Protein AF-A0A7K2M0M6-F1 (afdb_monomer_lite)

Sequence (198 aa):
MASHRRPRQPSRARVTVLTTAAAAAVAISAQAANAAPGAKPSKDEVKSKVDKLYEQAEQATEKYNGAKEKQEKLQKEISTIQDNVARGQQDLNELRDGLGSMAAGQYRTGGIDPSLQLFLSADPDDYLDKATTLDRVSGQQADALRRIQDKQRELAQQRAEATAKLKDLSATRTELGSQKQAVQGKLAEAQKLLNSLT

Foldseek 3Di:
DDDDDDDDDDDDDDDDDDDDDDDPDDPPPPPPDDPDPPPQDDPVRLVVLLVVLVVQLVVLVVQLVVLVVLLVVLVVLLVVLVVVLVVLVVVLVVLVVVLVVVVVVCVVVPVCPLVNVLVPDPDPVVNVVSVVVVVVVVVVNVVSVVVNVVSVVVSVVSVVVSVVSVVVSVVSVVSSVVSVVSSVVSNVVSVVSVVSVD

Structure (mmCIF, N/CA/C/O backbone):
data_AF-A0A7K2M0M6-F1
#
_entry.id   AF-A0A7K2M0M6-F1
#
loop_
_atom_site.group_PDB
_atom_site.id
_atom_site.type_symbol
_atom_site.label_atom_id
_atom_site.label_alt_id
_atom_site.label_comp_id
_atom_site.label_asym_id
_atom_site.label_entity_id
_atom_site.label_seq_id
_atom_site.pdbx_PDB_ins_code
_atom_site.Cartn_x
_atom_site.Cartn_y
_atom_site.Cartn_z
_atom_site.occupancy
_atom_site.B_iso_or_equiv
_atom_site.auth_seq_id
_atom_site.auth_comp_id
_atom_site.auth_asym_id
_atom_site.auth_atom_id
_atom_site.pdbx_PDB_model_num
ATOM 1 N N . MET A 1 1 ? -38.148 31.495 -25.984 1.00 50.41 1 MET A N 1
ATOM 2 C CA . MET A 1 1 ? -39.204 30.490 -25.738 1.00 50.41 1 MET A CA 1
ATOM 3 C C . MET A 1 1 ? -38.594 29.341 -24.954 1.00 50.41 1 MET A C 1
ATOM 5 O O . MET A 1 1 ? -37.725 28.653 -25.469 1.00 50.41 1 MET A O 1
ATOM 9 N N . ALA A 1 2 ? -38.956 29.224 -23.678 1.00 45.34 2 ALA A N 1
ATOM 10 C CA . ALA A 1 2 ? -38.428 28.224 -22.758 1.00 45.34 2 ALA A CA 1
ATOM 11 C C . ALA A 1 2 ? -39.203 26.905 -22.885 1.00 45.34 2 ALA A C 1
ATOM 13 O O . ALA A 1 2 ? -40.428 26.920 -22.971 1.00 45.34 2 ALA A O 1
ATOM 14 N N . SER A 1 3 ? -38.512 25.765 -22.829 1.00 56.53 3 SER A N 1
ATOM 15 C CA . SER A 1 3 ? -39.146 24.490 -22.475 1.00 56.53 3 SER A CA 1
ATOM 16 C C . SER A 1 3 ? -38.210 23.663 -21.589 1.00 56.53 3 SER A C 1
ATOM 18 O O . SER A 1 3 ? -37.431 22.825 -22.030 1.00 56.53 3 SER A O 1
ATOM 20 N N . HIS A 1 4 ? -38.279 23.938 -20.287 1.00 56.44 4 HIS A N 1
ATOM 21 C CA . HIS A 1 4 ? -37.689 23.093 -19.255 1.00 56.44 4 HIS A CA 1
ATOM 22 C C . HIS A 1 4 ? -38.508 21.800 -19.137 1.00 56.44 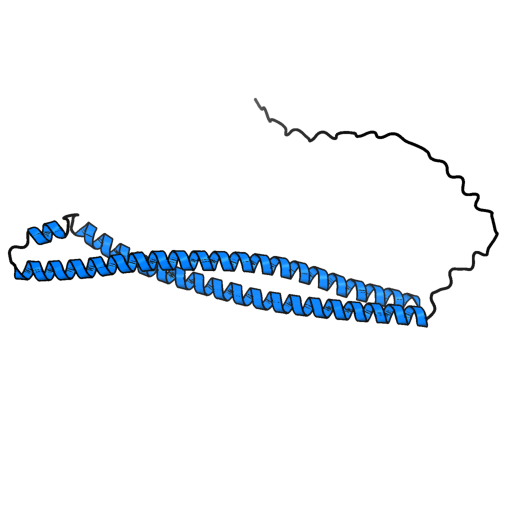4 HIS A C 1
ATOM 24 O O . HIS A 1 4 ? -39.691 21.839 -18.793 1.00 56.44 4 HIS A O 1
ATOM 30 N N . ARG A 1 5 ? -37.894 20.639 -19.396 1.00 64.56 5 ARG A N 1
ATOM 31 C CA . ARG A 1 5 ? -38.500 19.336 -19.082 1.00 64.56 5 ARG A CA 1
ATOM 32 C C . ARG A 1 5 ? -38.227 18.992 -17.614 1.00 64.56 5 ARG A C 1
ATOM 34 O O . ARG A 1 5 ? -37.085 18.786 -17.219 1.00 64.56 5 ARG A O 1
ATOM 41 N N . ARG A 1 6 ? -39.295 18.959 -16.810 1.00 61.50 6 ARG A N 1
ATOM 42 C CA . ARG A 1 6 ? -39.307 18.519 -15.403 1.00 61.50 6 ARG A CA 1
ATOM 43 C C . ARG A 1 6 ? -38.970 17.021 -15.268 1.00 61.50 6 ARG A C 1
ATOM 45 O O . ARG A 1 6 ? -39.431 16.235 -16.098 1.00 61.50 6 ARG A O 1
ATOM 52 N N . PRO A 1 7 ? -38.284 16.603 -14.188 1.00 60.25 7 PRO A N 1
ATOM 53 C CA . PRO A 1 7 ? -38.130 15.194 -13.834 1.00 60.25 7 PRO A CA 1
ATOM 54 C C . PRO A 1 7 ? -39.445 14.610 -13.284 1.00 60.25 7 PRO A C 1
ATOM 56 O O . PRO A 1 7 ? -40.148 15.249 -12.498 1.00 60.25 7 PRO A O 1
ATOM 59 N N . ARG A 1 8 ? -39.789 13.388 -13.713 1.00 54.19 8 ARG A N 1
ATOM 60 C CA . ARG A 1 8 ? -40.957 12.626 -13.237 1.00 54.19 8 ARG A CA 1
ATOM 61 C C . ARG A 1 8 ? -40.656 11.979 -11.878 1.00 54.19 8 ARG A C 1
ATOM 63 O O . ARG A 1 8 ? -39.608 11.370 -11.705 1.00 54.19 8 ARG A O 1
ATOM 70 N N . GLN A 1 9 ? -41.591 12.110 -10.937 1.00 61.66 9 GLN A N 1
ATOM 71 C CA . GLN A 1 9 ? -41.548 11.466 -9.620 1.00 61.66 9 GLN A CA 1
ATOM 72 C C . GLN A 1 9 ? -41.908 9.966 -9.690 1.00 61.66 9 GLN A C 1
ATOM 74 O O . GLN A 1 9 ? -42.684 9.577 -10.565 1.00 61.66 9 GLN A O 1
ATOM 79 N N . PRO A 1 10 ? -41.403 9.128 -8.764 1.00 57.66 10 PRO A N 1
ATOM 80 C CA . PRO A 1 10 ? -41.755 7.711 -8.684 1.00 57.66 10 PRO A CA 1
ATOM 81 C C . PRO A 1 10 ? -43.170 7.498 -8.116 1.00 57.66 10 PRO A C 1
ATOM 83 O O . PRO A 1 10 ? -43.555 8.092 -7.107 1.00 57.66 10 PRO A O 1
ATOM 86 N N . SER A 1 11 ? -43.950 6.623 -8.758 1.00 60.34 11 SER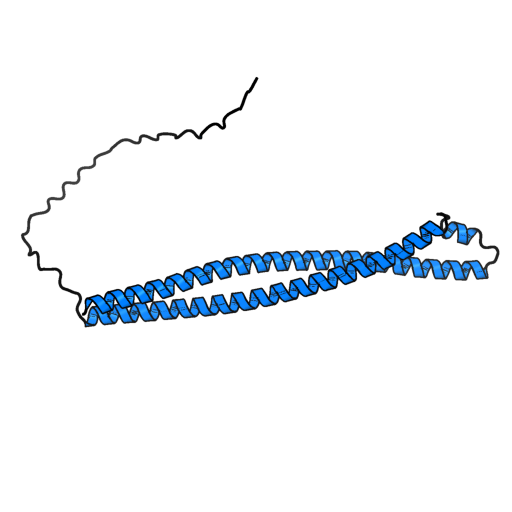 A N 1
ATOM 87 C CA . SER A 1 11 ? -45.309 6.262 -8.342 1.00 60.34 11 SER A CA 1
ATOM 88 C C . SER A 1 11 ? -45.300 5.352 -7.111 1.00 60.34 11 SER A C 1
ATOM 90 O O . SER A 1 11 ? -44.709 4.273 -7.131 1.00 60.34 11 SER A O 1
ATOM 92 N N . ARG A 1 12 ? -46.014 5.755 -6.057 1.00 54.34 12 ARG A N 1
ATOM 93 C CA . ARG A 1 12 ? -46.316 4.918 -4.888 1.00 54.34 12 ARG A CA 1
ATOM 94 C C . ARG A 1 12 ? -47.413 3.913 -5.247 1.00 54.34 12 ARG A C 1
ATOM 96 O O . ARG A 1 12 ? -48.569 4.303 -5.396 1.00 54.34 12 ARG A O 1
ATOM 103 N N . ALA A 1 13 ? -47.065 2.635 -5.356 1.00 52.47 13 ALA A N 1
ATOM 104 C CA . ALA A 1 13 ? -48.047 1.558 -5.390 1.00 52.47 13 ALA A CA 1
ATOM 105 C C . ALA A 1 13 ? -48.655 1.391 -3.987 1.00 52.47 13 ALA A C 1
ATOM 107 O O . ALA A 1 13 ? -47.947 1.136 -3.014 1.00 52.47 13 ALA A O 1
ATOM 108 N N . ARG A 1 14 ? -49.971 1.592 -3.885 1.00 50.12 14 ARG A N 1
ATOM 109 C CA . ARG A 1 14 ? -50.770 1.280 -2.698 1.00 50.12 14 ARG A CA 1
ATOM 110 C C . ARG A 1 14 ? -51.093 -0.210 -2.738 1.00 50.12 14 ARG A C 1
ATOM 112 O O . ARG A 1 14 ? -51.747 -0.653 -3.674 1.00 50.12 14 ARG A O 1
ATOM 119 N N . VAL A 1 15 ? -50.654 -0.959 -1.732 1.00 50.09 15 VAL A N 1
ATOM 120 C CA . VAL A 1 15 ? -51.111 -2.331 -1.496 1.00 50.09 15 VAL A CA 1
ATOM 121 C C . VAL A 1 15 ? -52.046 -2.297 -0.294 1.00 50.09 15 VAL A C 1
ATOM 123 O O . VAL A 1 15 ? -51.627 -2.116 0.845 1.00 50.09 15 VAL A O 1
ATOM 126 N N . THR A 1 16 ? -53.334 -2.401 -0.590 1.00 48.12 16 THR A N 1
ATOM 127 C CA . THR A 1 16 ? -54.420 -2.710 0.336 1.00 48.12 16 THR A CA 1
ATOM 128 C C . THR A 1 16 ? -54.403 -4.217 0.582 1.00 48.12 16 THR A C 1
ATOM 130 O O . THR A 1 16 ? -54.568 -4.980 -0.366 1.00 48.12 16 THR A O 1
ATOM 133 N N . VAL A 1 17 ? -54.235 -4.661 1.829 1.00 48.62 17 VAL A N 1
ATOM 134 C CA . VAL A 1 17 ? -54.553 -6.043 2.220 1.00 48.62 17 VAL A CA 1
ATOM 135 C C . VAL A 1 17 ? -55.509 -6.005 3.400 1.00 48.62 17 VAL A C 1
ATOM 137 O O . VAL A 1 17 ? -55.307 -5.279 4.372 1.00 48.62 17 VAL A O 1
ATOM 140 N N . LEU A 1 18 ? -56.591 -6.754 3.207 1.00 49.78 18 LEU A N 1
ATOM 141 C CA . LEU A 1 18 ? -57.760 -6.881 4.052 1.00 49.78 18 LEU A CA 1
ATOM 142 C C . LEU A 1 18 ? -57.445 -7.446 5.440 1.00 49.78 18 LEU A C 1
ATOM 144 O O . LEU A 1 18 ? -56.653 -8.365 5.623 1.00 49.78 18 LEU A O 1
ATOM 148 N N . THR A 1 19 ? -58.212 -6.919 6.381 1.00 46.41 19 THR A N 1
ATOM 149 C CA . THR A 1 19 ? -58.536 -7.411 7.714 1.00 46.41 19 THR A CA 1
ATOM 150 C C . THR A 1 19 ? -59.093 -8.841 7.721 1.00 46.41 19 THR A C 1
ATOM 152 O O . THR A 1 19 ? -60.134 -9.096 7.118 1.00 46.41 19 THR A O 1
ATOM 155 N N . THR A 1 20 ? -58.500 -9.724 8.525 1.00 48.34 20 THR A N 1
ATOM 156 C CA . THR A 1 20 ? -59.180 -10.889 9.118 1.00 48.34 20 THR A CA 1
ATOM 157 C C . THR A 1 20 ? -59.022 -10.818 10.633 1.00 48.34 20 THR A C 1
ATOM 159 O O . THR A 1 20 ? -57.956 -11.104 11.175 1.00 48.34 20 THR A O 1
ATOM 162 N N . ALA A 1 21 ? -60.081 -10.376 11.310 1.00 50.09 21 ALA A N 1
ATOM 163 C CA . ALA A 1 21 ? -60.192 -10.389 12.760 1.00 50.09 21 ALA A CA 1
ATOM 164 C C . ALA A 1 21 ? -60.421 -11.829 13.245 1.00 50.09 21 ALA A C 1
ATOM 166 O O . ALA A 1 21 ? -61.471 -12.410 12.980 1.00 50.09 21 ALA A O 1
ATOM 167 N N . ALA A 1 22 ? -59.454 -12.392 13.967 1.00 45.00 22 ALA A N 1
ATOM 168 C CA . ALA A 1 22 ? -59.654 -13.576 14.795 1.00 45.00 22 ALA A CA 1
ATOM 169 C C . ALA A 1 22 ? -59.710 -13.116 16.258 1.00 45.00 22 ALA A C 1
ATOM 171 O O . ALA A 1 22 ? -58.688 -12.817 16.873 1.00 45.00 22 ALA A O 1
ATOM 172 N N . ALA A 1 23 ? -60.925 -12.994 16.794 1.00 46.41 23 ALA A N 1
ATOM 173 C CA . ALA A 1 23 ? -61.161 -12.692 18.198 1.00 46.41 23 ALA A CA 1
ATOM 174 C C . ALA A 1 23 ? -60.927 -13.958 19.038 1.00 46.41 23 ALA A C 1
ATOM 176 O O . ALA A 1 23 ? -61.810 -14.802 19.161 1.00 46.41 23 ALA A O 1
ATOM 177 N N . ALA A 1 24 ? -59.736 -14.091 19.620 1.00 45.03 24 ALA A N 1
ATOM 178 C CA . ALA A 1 24 ? -59.502 -15.009 20.728 1.00 45.03 24 ALA A CA 1
ATOM 179 C C . ALA A 1 24 ? -59.795 -14.260 22.035 1.00 45.03 24 ALA A C 1
ATOM 181 O O . ALA A 1 24 ? -58.968 -13.497 22.533 1.00 45.03 24 ALA A O 1
ATOM 182 N N . ALA A 1 25 ? -61.006 -14.434 22.565 1.00 47.84 25 ALA A N 1
ATOM 183 C CA . ALA A 1 25 ? -61.373 -13.946 23.886 1.00 47.84 25 ALA A CA 1
ATOM 184 C C . ALA A 1 25 ? -60.647 -14.783 24.951 1.00 47.84 25 ALA A C 1
ATOM 186 O O . ALA A 1 25 ? -61.105 -15.860 25.328 1.00 47.84 25 ALA A O 1
ATOM 187 N N . VAL A 1 26 ? -59.503 -14.296 25.434 1.00 48.75 26 VAL A N 1
ATOM 188 C CA . VAL A 1 26 ? -58.909 -14.789 26.680 1.00 48.75 26 VAL A CA 1
ATOM 189 C C . VAL A 1 26 ? -59.574 -14.020 27.814 1.00 48.75 26 VAL A C 1
ATOM 191 O O . VAL A 1 26 ? -59.329 -12.829 28.003 1.00 48.75 26 VAL A O 1
ATOM 194 N N . ALA A 1 27 ? -60.463 -14.697 28.536 1.00 49.06 27 ALA A N 1
ATOM 195 C CA . ALA A 1 27 ? -61.025 -14.201 29.781 1.00 49.06 27 ALA A CA 1
ATOM 196 C C . ALA A 1 27 ? -59.887 -14.020 30.799 1.00 49.06 27 ALA A C 1
ATOM 198 O O . ALA A 1 27 ? -59.412 -14.988 31.388 1.00 49.06 27 ALA A O 1
ATOM 199 N N . ILE A 1 28 ? -59.430 -12.781 30.991 1.00 47.56 28 ILE A N 1
ATOM 200 C CA . ILE A 1 28 ? -58.577 -12.428 32.124 1.00 47.56 28 ILE A CA 1
ATOM 201 C C . ILE A 1 28 ? -59.524 -12.199 33.295 1.00 47.56 28 ILE A C 1
ATOM 203 O O . ILE A 1 28 ? -60.165 -11.154 33.411 1.00 47.56 28 ILE A O 1
ATOM 207 N N . SER A 1 29 ? -59.654 -13.221 34.137 1.00 46.50 29 SER A N 1
ATOM 208 C CA . SER A 1 29 ? -60.231 -13.077 35.463 1.00 46.50 29 SER A CA 1
ATOM 209 C C . SER A 1 29 ? -59.482 -11.961 36.190 1.00 46.50 29 SER A C 1
ATOM 211 O O . SER A 1 29 ? -58.259 -11.991 36.334 1.00 46.50 29 SER A O 1
ATOM 213 N N . ALA A 1 30 ? -60.225 -10.948 36.629 1.00 49.66 30 ALA A N 1
ATOM 214 C CA . ALA A 1 30 ? -59.740 -9.916 37.527 1.00 49.66 30 ALA A CA 1
ATOM 215 C C . ALA A 1 30 ? -59.456 -10.545 38.900 1.00 49.66 30 ALA A C 1
ATOM 217 O O . ALA A 1 30 ? -60.228 -10.403 39.845 1.00 49.66 30 ALA A O 1
ATOM 218 N N . GLN A 1 31 ? -58.344 -11.269 39.017 1.00 41.53 31 GLN A N 1
ATOM 219 C CA . GLN A 1 31 ? -57.711 -11.473 40.307 1.00 41.53 31 GLN A CA 1
ATOM 220 C C . GLN A 1 31 ? -57.017 -10.161 40.656 1.00 41.53 31 GLN A C 1
ATOM 222 O O . GLN A 1 31 ? -55.964 -9.822 40.121 1.00 41.53 31 GLN A O 1
ATOM 227 N N . ALA A 1 32 ? -57.658 -9.410 41.547 1.00 49.56 32 ALA A N 1
ATOM 228 C CA . ALA A 1 32 ? -57.011 -8.382 42.333 1.00 49.56 32 ALA A CA 1
ATOM 229 C C . ALA A 1 32 ? -55.736 -8.973 42.957 1.00 49.56 32 ALA A C 1
ATOM 231 O O . ALA A 1 32 ? -55.796 -9.752 43.904 1.00 49.56 32 ALA A O 1
ATOM 232 N N . ALA A 1 33 ? -54.584 -8.630 42.393 1.00 42.12 33 ALA A N 1
ATOM 233 C CA . ALA A 1 33 ? -53.283 -8.929 42.958 1.00 42.12 33 ALA A CA 1
ATOM 234 C C . ALA A 1 33 ? -52.477 -7.633 42.923 1.00 42.12 33 ALA A C 1
ATOM 236 O O . ALA A 1 33 ? -51.984 -7.218 41.879 1.00 42.12 33 ALA A O 1
ATOM 237 N N . ASN A 1 34 ? -52.464 -6.968 44.079 1.00 40.03 34 ASN A N 1
ATOM 238 C CA . ASN A 1 34 ? -51.531 -5.941 44.525 1.00 40.03 34 ASN A CA 1
ATOM 239 C C . ASN A 1 34 ? -50.630 -5.315 43.450 1.00 40.03 34 ASN A C 1
ATOM 241 O O . ASN A 1 34 ? -49.596 -5.868 43.075 1.00 40.03 34 ASN A O 1
ATOM 245 N N . ALA A 1 35 ? -50.933 -4.061 43.119 1.00 41.78 35 ALA A N 1
ATOM 246 C CA . ALA A 1 35 ? -49.914 -3.086 42.766 1.00 41.78 35 ALA A CA 1
ATOM 247 C C . ALA A 1 35 ? -48.972 -2.892 43.972 1.00 41.78 35 ALA A C 1
ATOM 249 O O . ALA A 1 35 ? -49.141 -1.978 44.777 1.00 41.78 35 ALA A O 1
ATOM 250 N N . ALA A 1 36 ? -48.000 -3.791 44.132 1.00 40.69 36 ALA A N 1
ATOM 251 C CA . ALA A 1 36 ? -46.817 -3.503 44.925 1.00 40.69 36 ALA A CA 1
ATOM 252 C C . ALA A 1 36 ? -46.014 -2.435 44.160 1.00 40.69 36 ALA A C 1
ATOM 254 O O . ALA A 1 36 ? -45.814 -2.592 42.950 1.00 40.69 36 ALA A O 1
ATOM 255 N N . PRO A 1 37 ? -45.572 -1.342 44.805 1.00 44.53 37 PRO A N 1
ATOM 256 C CA . PRO A 1 37 ? -44.695 -0.383 44.150 1.00 44.53 37 PRO A CA 1
ATOM 257 C C . PRO A 1 37 ? -43.468 -1.151 43.660 1.00 44.53 37 PRO A C 1
ATOM 259 O O . PRO A 1 37 ? -42.883 -1.905 44.437 1.00 44.53 37 PRO A O 1
ATOM 262 N N . GLY A 1 38 ? -43.143 -1.018 42.368 1.00 50.25 38 GLY A N 1
ATOM 263 C CA . GLY A 1 38 ? -42.077 -1.774 41.711 1.00 50.25 38 GLY A CA 1
ATOM 264 C C . GLY A 1 38 ? -40.845 -1.846 42.604 1.00 50.25 38 GLY A C 1
ATOM 265 O O . GLY A 1 38 ? -40.237 -0.816 42.904 1.00 50.25 38 GLY A O 1
ATOM 266 N N . ALA A 1 39 ? -40.539 -3.050 43.091 1.00 59.53 39 ALA A N 1
ATOM 267 C CA . ALA A 1 39 ? -39.407 -3.268 43.971 1.00 59.53 39 ALA A CA 1
ATOM 268 C C . ALA A 1 39 ? -38.157 -2.788 43.230 1.00 59.53 39 ALA A C 1
ATOM 270 O O . ALA A 1 39 ? -37.818 -3.305 42.164 1.00 59.53 39 ALA A O 1
ATOM 271 N N . LYS A 1 40 ? -37.513 -1.744 43.763 1.00 63.81 40 LYS A N 1
ATOM 272 C CA . LYS A 1 40 ? -36.206 -1.309 43.274 1.00 63.81 40 LYS A CA 1
ATOM 273 C C . LYS A 1 40 ? -35.285 -2.536 43.309 1.00 63.81 40 LYS A C 1
ATOM 275 O O . LYS A 1 40 ? -35.316 -3.245 44.319 1.00 63.81 40 LYS A O 1
ATOM 280 N N . PRO A 1 41 ? -34.519 -2.809 42.236 1.00 68.56 41 PRO A N 1
ATOM 281 C CA . PRO A 1 41 ? -33.607 -3.946 42.214 1.00 68.56 41 PRO A CA 1
ATOM 282 C C . PRO A 1 41 ? -32.708 -3.905 43.449 1.00 68.56 41 PRO A C 1
ATOM 284 O O . PRO A 1 41 ? -32.321 -2.824 43.908 1.00 68.56 41 PRO A O 1
ATOM 287 N N . SER A 1 42 ? -32.414 -5.074 44.016 1.00 82.12 42 SER A N 1
ATOM 288 C CA . SER A 1 42 ? -31.589 -5.132 45.222 1.00 82.12 42 SER A CA 1
ATOM 289 C C . SER A 1 42 ? -30.177 -4.610 44.917 1.00 82.12 42 SER A C 1
ATOM 291 O O . SER A 1 42 ? -29.714 -4.639 43.772 1.00 82.12 42 SER A O 1
ATOM 293 N N . LYS A 1 43 ? -29.462 -4.119 45.939 1.00 84.88 43 LYS A N 1
ATOM 294 C CA . LYS A 1 43 ? -28.077 -3.640 45.765 1.00 84.88 43 LYS A CA 1
ATOM 295 C C . LYS A 1 43 ? -27.176 -4.717 45.149 1.00 84.88 43 LYS A C 1
ATOM 297 O O . LYS A 1 43 ? -26.352 -4.399 44.294 1.00 84.88 43 LYS A O 1
ATOM 302 N N . ASP A 1 44 ? -27.380 -5.975 45.533 1.00 86.19 44 ASP A N 1
ATOM 303 C CA . ASP A 1 44 ? -26.612 -7.116 45.029 1.00 86.19 44 ASP A CA 1
ATOM 304 C C . ASP A 1 44 ? -26.943 -7.434 43.561 1.00 86.19 44 ASP A C 1
ATOM 306 O O . ASP A 1 44 ? -26.041 -7.702 42.766 1.00 86.19 44 ASP A O 1
ATOM 310 N N . GLU A 1 45 ? -28.215 -7.323 43.160 1.00 87.44 45 GLU A N 1
ATOM 311 C CA . GLU A 1 45 ? -28.630 -7.482 41.759 1.00 87.44 45 GLU A CA 1
ATOM 312 C C . GLU A 1 45 ? -28.047 -6.392 40.856 1.00 87.44 45 GLU A C 1
ATOM 314 O O . GLU A 1 45 ? -27.617 -6.675 39.734 1.00 87.44 45 GLU A O 1
ATOM 319 N N . VAL A 1 46 ? -28.028 -5.140 41.326 1.00 89.81 46 VAL A N 1
ATOM 320 C CA . VAL A 1 46 ? -27.398 -4.042 40.586 1.00 89.81 46 VAL A CA 1
ATOM 321 C C . VAL A 1 46 ? -25.899 -4.275 40.461 1.00 89.81 46 VAL A C 1
ATOM 323 O O . VAL A 1 46 ? -25.373 -4.170 39.355 1.00 89.81 46 VAL A O 1
ATOM 326 N N . LYS A 1 47 ? -25.220 -4.644 41.552 1.00 89.81 47 LYS A N 1
ATOM 327 C CA . LYS A 1 47 ? -23.781 -4.922 41.534 1.00 89.81 47 LYS A CA 1
ATOM 328 C C . LYS A 1 47 ? -23.431 -6.013 40.517 1.00 89.81 47 LYS A C 1
ATOM 330 O O . LYS A 1 47 ? -22.600 -5.779 39.650 1.00 89.81 47 LYS A O 1
ATOM 335 N N . SER A 1 48 ? -24.151 -7.137 40.527 1.00 93.19 48 SER A N 1
ATOM 336 C CA . SER A 1 48 ? -23.937 -8.227 39.563 1.00 93.19 48 SER A CA 1
ATOM 337 C C . SER A 1 48 ? -24.126 -7.787 38.102 1.00 93.19 48 SER A C 1
ATOM 339 O O . SER A 1 48 ? -23.353 -8.173 37.222 1.00 93.19 48 SER A O 1
ATOM 341 N N . LYS A 1 49 ? -25.130 -6.947 37.820 1.00 91.81 49 LYS A N 1
ATOM 342 C CA . LYS A 1 49 ? -25.352 -6.397 36.472 1.00 91.81 49 LYS A CA 1
ATOM 343 C C . LYS A 1 49 ? -24.243 -5.432 36.045 1.00 91.81 49 LYS A C 1
ATOM 345 O O . LYS A 1 49 ? -23.843 -5.469 34.885 1.00 91.81 49 LYS A O 1
ATOM 350 N N . VAL A 1 50 ? -23.756 -4.590 36.958 1.00 94.19 50 VAL A N 1
ATOM 351 C CA . VAL A 1 50 ? -22.622 -3.685 36.711 1.00 94.19 50 VAL A CA 1
ATOM 352 C C . VAL A 1 50 ? -21.357 -4.482 36.407 1.00 94.19 50 VAL A C 1
ATOM 354 O O . VAL A 1 50 ? -20.707 -4.206 35.402 1.00 94.19 50 VAL A O 1
ATOM 357 N N . ASP A 1 51 ? -21.053 -5.504 37.207 1.00 94.75 51 ASP A N 1
ATOM 358 C CA . ASP A 1 51 ? -19.878 -6.359 37.009 1.00 94.75 51 ASP A CA 1
ATOM 359 C C . ASP A 1 51 ? -19.913 -7.022 35.621 1.00 94.75 51 ASP A C 1
ATOM 361 O O . ASP A 1 51 ? -18.936 -6.974 34.873 1.00 94.75 51 ASP A O 1
ATOM 365 N N . LYS A 1 52 ? -21.082 -7.531 35.208 1.00 95.94 52 LYS A N 1
ATOM 366 C CA . LYS A 1 52 ? -21.280 -8.093 33.864 1.00 95.94 52 LYS A CA 1
ATOM 367 C C . LYS A 1 52 ? -21.093 -7.057 32.749 1.00 95.94 52 LYS A C 1
ATOM 369 O O . LYS A 1 52 ? -20.551 -7.382 31.694 1.00 95.94 52 LYS A O 1
ATOM 374 N N . LEU A 1 53 ? -21.554 -5.821 32.943 1.00 96.25 53 LEU A N 1
ATOM 375 C CA . LEU A 1 53 ? -21.355 -4.742 31.969 1.00 96.25 53 LEU A CA 1
ATOM 376 C C . LEU A 1 53 ? -19.876 -4.364 31.841 1.00 96.25 53 LEU A C 1
ATOM 378 O O . LEU A 1 53 ? -19.418 -4.125 30.723 1.00 96.25 53 LEU A O 1
ATOM 382 N N . TYR A 1 54 ? -19.126 -4.360 32.947 1.00 96.06 54 TYR A N 1
ATOM 383 C CA . TYR A 1 54 ? -17.682 -4.136 32.919 1.00 96.06 54 TYR A CA 1
ATOM 384 C C . TYR A 1 54 ? -16.939 -5.257 32.200 1.00 96.06 54 TYR A C 1
ATOM 386 O O . TYR A 1 54 ? -16.152 -4.957 31.306 1.00 96.06 54 TYR A O 1
ATOM 394 N N . GLU A 1 55 ? -17.254 -6.522 32.480 1.00 97.19 55 GLU A N 1
ATOM 395 C CA . GLU A 1 55 ? -16.663 -7.660 31.763 1.00 97.19 55 GLU A CA 1
ATOM 396 C C . GLU A 1 55 ? -16.922 -7.557 30.249 1.00 97.19 55 GLU A C 1
ATOM 398 O O . GLU A 1 55 ? -16.032 -7.708 29.412 1.00 97.19 55 GLU A O 1
ATOM 403 N N . GLN A 1 56 ? -18.150 -7.213 29.861 1.00 95.56 56 GLN A N 1
ATOM 404 C CA . GLN A 1 56 ? -18.481 -7.006 28.456 1.00 95.56 56 GLN A CA 1
ATOM 405 C C . GLN A 1 56 ? -17.778 -5.784 27.841 1.00 95.56 56 GLN A C 1
ATOM 407 O O . GLN A 1 56 ? -17.557 -5.768 26.622 1.00 95.56 56 GLN A O 1
ATOM 412 N N . ALA A 1 57 ? -17.506 -4.734 28.621 1.00 96.00 57 ALA A N 1
ATOM 413 C CA . ALA A 1 57 ? -16.771 -3.552 28.174 1.00 96.00 57 ALA A CA 1
ATOM 414 C C . ALA A 1 57 ? -15.283 -3.872 27.993 1.00 96.00 57 ALA A C 1
ATOM 416 O O . ALA A 1 57 ? -14.688 -3.433 27.011 1.00 96.00 57 ALA A O 1
ATOM 417 N N . GLU A 1 58 ? -14.712 -4.695 28.868 1.00 96.00 58 GLU A N 1
ATOM 418 C CA . GLU A 1 58 ? -13.351 -5.218 28.755 1.00 96.00 58 GLU A CA 1
ATOM 419 C C . GLU A 1 58 ? -13.199 -6.056 27.481 1.00 96.00 58 GLU A C 1
ATOM 421 O O . GLU A 1 58 ? -12.363 -5.747 26.637 1.00 96.00 58 GLU A O 1
ATOM 426 N N . GLN A 1 59 ? -14.111 -7.001 27.228 1.00 96.56 59 GLN A N 1
ATOM 427 C CA . GLN A 1 59 ? -14.112 -7.783 25.983 1.00 96.56 59 GLN A CA 1
ATOM 428 C C . GLN A 1 59 ? -14.212 -6.909 24.718 1.00 96.56 59 GLN A C 1
ATOM 430 O O . GLN A 1 59 ? -13.608 -7.216 23.689 1.00 96.56 59 GLN A O 1
ATOM 435 N N . ALA A 1 60 ? -14.997 -5.828 24.758 1.00 95.00 60 ALA A N 1
ATOM 436 C CA . ALA A 1 60 ? -15.088 -4.884 23.642 1.00 95.00 60 ALA A CA 1
ATOM 437 C C . ALA A 1 60 ? -13.819 -4.022 23.507 1.00 95.00 60 ALA A C 1
ATOM 439 O O . ALA A 1 60 ? -13.425 -3.684 22.392 1.00 95.00 60 ALA A O 1
ATOM 440 N N . THR A 1 61 ? -13.155 -3.714 24.622 1.00 96.88 61 THR A N 1
ATOM 441 C CA . THR A 1 61 ? -11.875 -2.996 24.651 1.00 96.88 61 THR A CA 1
ATOM 442 C C . THR A 1 61 ? -10.758 -3.840 24.046 1.00 96.88 61 THR A C 1
ATOM 444 O O . THR A 1 61 ? -10.015 -3.339 23.208 1.00 96.88 61 THR A O 1
ATOM 447 N N . GLU A 1 62 ? -10.698 -5.135 24.356 1.00 97.06 62 GLU A N 1
ATOM 448 C CA . GLU A 1 62 ? -9.742 -6.059 23.732 1.00 97.06 62 GLU A CA 1
ATOM 449 C C . GLU A 1 62 ? -9.934 -6.140 22.212 1.00 97.06 62 GLU A C 1
ATOM 451 O O . GLU A 1 62 ? -8.984 -6.011 21.437 1.00 97.06 62 GLU A O 1
ATOM 456 N N . LYS A 1 63 ? -11.187 -6.245 21.749 1.00 95.62 63 LYS A N 1
ATOM 457 C CA . LYS A 1 63 ? -11.499 -6.203 20.309 1.00 95.62 63 LYS A CA 1
ATOM 458 C C . LYS A 1 63 ? -11.111 -4.872 19.667 1.00 95.62 63 LYS A C 1
ATOM 460 O O . LYS A 1 63 ? -10.582 -4.865 18.556 1.00 95.62 63 LYS A O 1
ATOM 465 N N . TYR A 1 64 ? -11.358 -3.755 20.352 1.00 96.75 64 TYR A N 1
ATOM 466 C CA . TYR A 1 64 ? -10.940 -2.429 19.903 1.00 96.75 64 TYR A CA 1
ATOM 467 C C . TYR A 1 64 ? -9.416 -2.339 19.758 1.00 96.75 64 TYR A C 1
ATOM 469 O O . TYR A 1 64 ? -8.933 -1.864 18.730 1.00 96.75 64 TYR A O 1
ATOM 477 N N . ASN A 1 65 ? -8.663 -2.825 20.748 1.00 97.62 65 ASN A N 1
ATOM 478 C CA . ASN A 1 65 ? -7.202 -2.830 20.729 1.00 97.62 65 ASN A CA 1
ATOM 479 C C . ASN A 1 65 ? -6.672 -3.666 19.558 1.00 97.62 65 ASN A C 1
ATOM 481 O O . ASN A 1 65 ? -5.889 -3.157 18.757 1.00 97.62 65 ASN A O 1
ATOM 485 N N . GLY A 1 66 ? -7.192 -4.882 19.361 1.00 97.00 66 GLY A N 1
ATOM 486 C CA . GLY A 1 66 ? -6.816 -5.718 18.216 1.00 97.00 66 GLY A CA 1
ATOM 487 C C . GLY A 1 66 ? -7.147 -5.077 16.860 1.00 97.00 66 GLY A C 1
ATOM 488 O O . GLY A 1 66 ? -6.346 -5.125 15.923 1.00 97.00 66 GLY A O 1
ATOM 489 N N . ALA A 1 67 ? -8.302 -4.412 16.737 1.00 96.25 67 ALA A N 1
ATOM 490 C CA . ALA A 1 67 ? -8.649 -3.660 15.530 1.00 96.25 67 ALA A CA 1
ATOM 491 C C . ALA A 1 67 ? -7.707 -2.465 15.304 1.00 96.25 67 ALA A C 1
ATOM 493 O O . ALA A 1 67 ? -7.335 -2.176 14.164 1.00 96.25 67 ALA A O 1
ATOM 494 N N . LYS A 1 68 ? -7.289 -1.783 16.375 1.00 97.75 68 LYS A N 1
ATOM 495 C CA . LYS A 1 68 ? -6.349 -0.660 16.317 1.00 97.75 68 LYS A CA 1
ATOM 496 C C . LYS A 1 68 ? -4.965 -1.108 15.854 1.00 97.75 68 LYS A C 1
ATOM 498 O O . LYS A 1 68 ? -4.425 -0.512 14.926 1.00 97.75 68 LYS A O 1
ATOM 503 N N . GLU A 1 69 ? -4.436 -2.190 16.413 1.00 98.25 69 GLU A N 1
ATOM 504 C CA . GLU A 1 69 ? -3.166 -2.778 15.973 1.00 98.25 69 GLU A CA 1
ATOM 505 C C . GLU A 1 69 ? -3.215 -3.181 14.495 1.00 98.25 69 GLU A C 1
ATOM 507 O O . GLU A 1 69 ? -2.311 -2.869 13.714 1.00 98.25 69 GLU A O 1
ATOM 512 N N . LYS A 1 70 ? -4.317 -3.814 14.068 1.00 97.69 70 LYS A N 1
ATOM 513 C CA . LYS A 1 70 ? -4.536 -4.150 12.657 1.00 97.69 70 LYS A CA 1
ATOM 514 C C . LYS A 1 70 ? -4.552 -2.902 11.771 1.00 97.69 70 LYS A C 1
ATOM 516 O O . LYS A 1 70 ? -3.978 -2.928 10.682 1.00 97.69 70 LYS A O 1
ATOM 521 N N . GLN A 1 71 ? -5.187 -1.819 12.220 1.00 98.19 71 GLN A N 1
ATOM 522 C CA . GLN A 1 71 ? -5.211 -0.549 11.496 1.00 98.19 71 GLN A CA 1
ATOM 523 C C . GLN A 1 71 ? -3.792 -0.005 11.288 1.00 98.19 71 GLN A C 1
ATOM 525 O O . GLN A 1 71 ? -3.429 0.331 10.161 1.00 98.19 71 GLN A O 1
ATOM 530 N N . GLU A 1 72 ? -2.991 0.058 12.352 1.00 98.31 72 GLU A N 1
ATOM 531 C CA . GLU A 1 72 ? -1.616 0.571 12.311 1.00 98.31 72 GLU A CA 1
ATOM 532 C C . GLU A 1 72 ? -0.731 -0.273 11.384 1.00 98.31 72 GLU A C 1
ATOM 534 O O . GLU A 1 72 ? -0.005 0.268 10.543 1.00 98.31 72 GLU A O 1
ATOM 539 N N . LYS A 1 73 ? -0.860 -1.604 11.453 1.00 98.31 73 LYS A N 1
ATOM 540 C CA . LYS A 1 73 ? -0.168 -2.528 10.547 1.00 98.31 73 LYS A CA 1
ATOM 541 C C . LYS A 1 73 ? -0.537 -2.276 9.084 1.00 98.31 73 LYS A C 1
ATOM 543 O O . LYS A 1 73 ? 0.354 -2.119 8.252 1.00 98.31 73 LYS A O 1
ATOM 548 N N . LEU A 1 74 ? -1.832 -2.184 8.771 1.00 98.38 74 LEU A N 1
ATOM 549 C CA . LEU A 1 74 ? -2.304 -1.910 7.410 1.00 98.38 74 LEU A CA 1
ATOM 550 C C . LEU A 1 74 ? -1.792 -0.563 6.894 1.00 98.38 74 LEU A C 1
ATOM 552 O O . LEU A 1 74 ? -1.371 -0.472 5.744 1.00 98.38 74 LEU A O 1
ATOM 556 N N . GLN A 1 75 ? -1.782 0.477 7.732 1.00 98.06 75 GLN A N 1
ATOM 557 C CA . GLN A 1 75 ? -1.241 1.785 7.354 1.00 98.06 75 GLN A CA 1
ATOM 558 C C . GLN A 1 75 ? 0.245 1.698 6.988 1.00 98.06 75 GLN A C 1
ATOM 560 O O . GLN A 1 75 ? 0.653 2.249 5.965 1.00 98.06 75 GLN A O 1
ATOM 565 N N . LYS A 1 76 ? 1.041 0.961 7.773 1.00 98.44 76 LYS A N 1
ATOM 566 C CA . LYS A 1 76 ? 2.467 0.747 7.493 1.00 98.44 76 LYS A CA 1
ATOM 567 C C . LYS A 1 76 ? 2.694 -0.041 6.201 1.00 98.44 76 LYS A C 1
ATOM 569 O O . LYS A 1 76 ? 3.553 0.328 5.400 1.00 98.44 76 LYS A O 1
ATOM 574 N N . GLU A 1 77 ? 1.922 -1.101 5.977 1.00 98.06 77 GLU A N 1
ATOM 575 C CA . GLU A 1 77 ? 1.996 -1.901 4.749 1.00 98.06 77 GLU A CA 1
ATOM 576 C C . GLU A 1 77 ? 1.628 -1.070 3.513 1.00 98.06 77 GLU A C 1
ATOM 578 O O . GLU A 1 77 ? 2.351 -1.097 2.521 1.00 98.06 77 GLU A O 1
ATOM 583 N N . ILE A 1 78 ? 0.555 -0.274 3.583 1.00 97.88 78 ILE A N 1
ATOM 584 C CA . ILE A 1 78 ? 0.146 0.626 2.495 1.00 97.88 78 ILE A CA 1
ATOM 585 C C . ILE A 1 78 ? 1.242 1.652 2.196 1.00 97.88 78 ILE A C 1
ATOM 587 O O . ILE A 1 78 ? 1.583 1.828 1.030 1.00 97.88 78 ILE A O 1
ATOM 591 N N . SER A 1 79 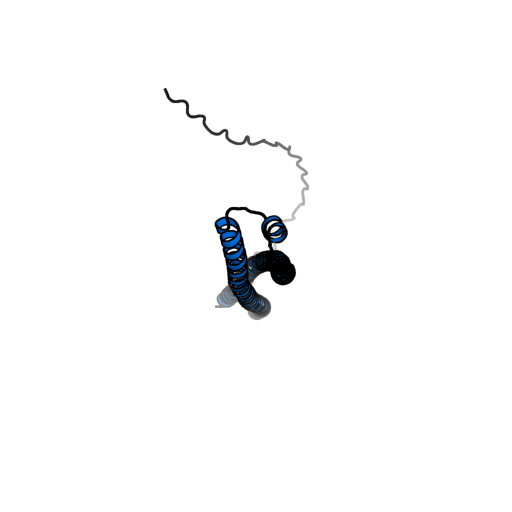? 1.822 2.288 3.221 1.00 97.62 79 SER A N 1
ATOM 592 C CA . SER A 1 79 ? 2.933 3.236 3.044 1.00 97.62 79 SER A CA 1
ATOM 593 C C . SER A 1 79 ? 4.126 2.575 2.354 1.00 97.62 79 SER A C 1
ATOM 595 O O . SER A 1 79 ? 4.675 3.117 1.402 1.00 97.62 79 SER A O 1
ATOM 597 N N . THR A 1 80 ? 4.481 1.360 2.778 1.00 98.12 80 THR A N 1
ATOM 598 C CA . THR A 1 80 ? 5.585 0.597 2.178 1.00 98.12 80 THR A CA 1
ATOM 599 C C . THR A 1 80 ? 5.326 0.310 0.698 1.00 98.12 80 THR A C 1
ATOM 601 O O . THR A 1 80 ? 6.219 0.464 -0.136 1.00 98.12 80 THR A O 1
ATOM 604 N N . ILE A 1 81 ? 4.097 -0.083 0.347 1.00 97.69 81 ILE A N 1
ATOM 605 C CA . ILE A 1 81 ? 3.723 -0.328 -1.049 1.00 97.69 81 ILE A CA 1
ATOM 606 C C . ILE A 1 81 ? 3.752 0.972 -1.855 1.00 97.69 81 ILE A C 1
ATOM 608 O O . ILE A 1 81 ? 4.239 0.965 -2.980 1.00 97.69 81 ILE A O 1
ATOM 612 N N . GLN A 1 82 ? 3.270 2.086 -1.302 1.00 96.62 82 GLN A N 1
ATOM 613 C CA . GLN A 1 82 ? 3.320 3.389 -1.971 1.00 96.62 82 GLN A CA 1
ATOM 614 C C . GLN A 1 82 ? 4.759 3.806 -2.289 1.00 96.62 82 GLN A C 1
ATOM 616 O O . GLN A 1 82 ? 5.034 4.203 -3.421 1.00 96.62 82 GLN A O 1
ATOM 621 N N . ASP A 1 83 ? 5.681 3.631 -1.341 1.00 97.69 83 ASP A N 1
ATOM 622 C CA . ASP A 1 83 ? 7.102 3.921 -1.543 1.00 97.69 83 ASP A CA 1
ATOM 623 C C . ASP A 1 83 ? 7.721 3.022 -2.623 1.00 97.69 83 ASP A C 1
ATOM 625 O O . ASP A 1 83 ? 8.486 3.487 -3.471 1.00 97.69 83 ASP A O 1
ATOM 629 N N . ASN A 1 84 ? 7.377 1.730 -2.623 1.00 97.19 84 ASN A N 1
ATOM 630 C CA . ASN A 1 84 ? 7.829 0.786 -3.647 1.00 97.19 84 ASN A CA 1
ATOM 631 C C . ASN A 1 84 ? 7.283 1.141 -5.034 1.00 97.19 84 ASN A C 1
ATOM 633 O O . ASN A 1 84 ? 8.036 1.115 -6.004 1.00 97.19 84 ASN A O 1
ATOM 637 N N . VAL A 1 85 ? 6.009 1.532 -5.127 1.00 97.00 85 VAL A N 1
ATOM 638 C CA . VAL A 1 85 ? 5.388 1.980 -6.379 1.00 97.00 85 VAL A CA 1
ATOM 639 C C . VAL A 1 85 ? 6.053 3.255 -6.888 1.00 97.00 85 VAL A C 1
ATOM 641 O O . VAL A 1 85 ? 6.284 3.373 -8.088 1.00 97.00 85 VAL A O 1
ATOM 644 N N . ALA A 1 86 ? 6.374 4.203 -6.004 1.00 97.00 86 ALA A N 1
ATOM 645 C CA . ALA A 1 86 ? 7.058 5.436 -6.380 1.00 97.00 86 ALA A CA 1
ATOM 646 C C . ALA A 1 86 ? 8.456 5.150 -6.949 1.00 97.00 86 ALA A C 1
ATOM 648 O O . ALA A 1 86 ? 8.763 5.598 -8.054 1.00 97.00 86 ALA A O 1
ATOM 649 N N . ARG A 1 87 ? 9.260 4.334 -6.249 1.00 97.38 87 ARG A N 1
ATOM 650 C CA . ARG A 1 87 ? 10.582 3.900 -6.731 1.00 97.38 87 ARG A CA 1
ATOM 651 C C . ARG A 1 87 ? 10.488 3.130 -8.045 1.00 97.38 87 ARG A C 1
ATOM 653 O O . ARG A 1 87 ? 11.134 3.497 -9.014 1.00 97.38 87 ARG A O 1
ATOM 660 N N . GLY A 1 88 ? 9.613 2.130 -8.127 1.00 96.81 88 GLY A N 1
ATOM 661 C CA . GLY A 1 88 ? 9.450 1.345 -9.350 1.00 96.81 88 GLY A CA 1
ATOM 662 C C . GLY A 1 88 ? 8.944 2.175 -10.536 1.00 96.81 88 GLY A C 1
ATOM 663 O O . GLY A 1 88 ? 9.287 1.888 -11.681 1.00 96.81 88 GLY A O 1
ATOM 664 N N . GLN A 1 89 ? 8.152 3.224 -10.291 1.00 97.44 89 GLN A N 1
ATOM 665 C CA . GLN A 1 89 ? 7.733 4.158 -11.336 1.00 97.44 89 GLN A CA 1
ATOM 666 C C . GLN A 1 89 ? 8.889 5.045 -11.810 1.00 97.44 89 GLN A C 1
ATOM 668 O O . GLN A 1 89 ? 8.944 5.347 -13.003 1.00 97.44 89 GLN A O 1
ATOM 673 N N . GLN A 1 90 ? 9.796 5.442 -10.914 1.00 97.62 90 GLN A N 1
ATOM 674 C CA . GLN A 1 90 ? 11.028 6.137 -11.283 1.00 97.62 90 GLN A CA 1
ATOM 675 C C . GLN A 1 90 ? 11.921 5.235 -12.145 1.00 97.62 90 GLN A C 1
ATOM 677 O O . GLN A 1 90 ? 12.258 5.634 -13.256 1.00 97.62 90 GLN A O 1
ATOM 682 N N . ASP A 1 91 ? 12.186 3.998 -11.714 1.00 95.75 91 ASP A N 1
ATOM 683 C CA . ASP A 1 91 ? 12.976 3.024 -12.485 1.00 95.75 91 ASP A CA 1
ATOM 684 C C . ASP A 1 91 ? 12.384 2.802 -13.889 1.00 95.75 91 ASP A C 1
ATOM 686 O O . ASP A 1 91 ? 13.091 2.736 -14.897 1.00 95.75 91 ASP A O 1
ATOM 690 N N . LEU A 1 92 ? 11.052 2.708 -13.979 1.00 96.56 92 LEU A N 1
ATOM 691 C CA . LEU A 1 92 ? 10.342 2.569 -15.248 1.00 96.56 92 LEU A CA 1
ATOM 692 C C . LEU A 1 92 ? 10.537 3.790 -16.160 1.00 96.56 92 LEU A C 1
ATOM 694 O O . LEU A 1 92 ? 10.611 3.631 -17.379 1.00 96.56 92 LEU A O 1
ATOM 698 N N . ASN A 1 93 ? 10.586 4.996 -15.596 1.00 96.06 93 ASN A N 1
ATOM 699 C CA . ASN A 1 93 ? 10.831 6.212 -16.365 1.00 96.06 93 ASN A CA 1
ATOM 700 C C . ASN A 1 93 ? 12.280 6.255 -16.865 1.00 96.06 93 ASN A C 1
ATOM 702 O O . ASN A 1 93 ? 12.484 6.483 -18.050 1.00 96.06 93 ASN A O 1
ATOM 706 N N . GLU A 1 94 ? 13.257 5.912 -16.025 1.00 94.88 94 GLU A N 1
ATOM 707 C CA . GLU A 1 94 ? 14.672 5.845 -16.420 1.00 94.88 94 GLU A CA 1
ATOM 708 C C . GLU A 1 94 ? 14.901 4.844 -17.569 1.00 94.88 94 GLU A C 1
ATOM 710 O O . GLU A 1 94 ? 15.576 5.153 -18.555 1.00 94.88 94 GLU A O 1
ATOM 715 N N . LEU A 1 95 ? 14.268 3.665 -17.510 1.00 93.06 95 LEU A N 1
ATOM 716 C CA . LEU A 1 95 ? 14.311 2.685 -18.604 1.00 93.06 95 LEU A CA 1
ATOM 717 C C . LEU A 1 95 ? 13.693 3.227 -19.903 1.00 93.06 95 LEU A C 1
ATOM 719 O O . LEU A 1 95 ? 14.208 2.975 -20.996 1.00 93.06 95 LEU A O 1
ATOM 723 N N . ARG A 1 96 ? 12.581 3.965 -19.798 1.00 93.06 96 ARG A N 1
ATOM 724 C CA . ARG A 1 96 ? 11.913 4.585 -20.952 1.00 93.06 96 ARG A CA 1
ATOM 725 C C . ARG A 1 96 ? 12.750 5.704 -21.559 1.00 93.06 96 ARG A C 1
ATOM 727 O O . ARG A 1 96 ? 12.821 5.776 -22.782 1.00 93.06 96 ARG A O 1
ATOM 734 N N . ASP A 1 97 ? 13.405 6.517 -20.741 1.00 93.50 97 ASP A N 1
AT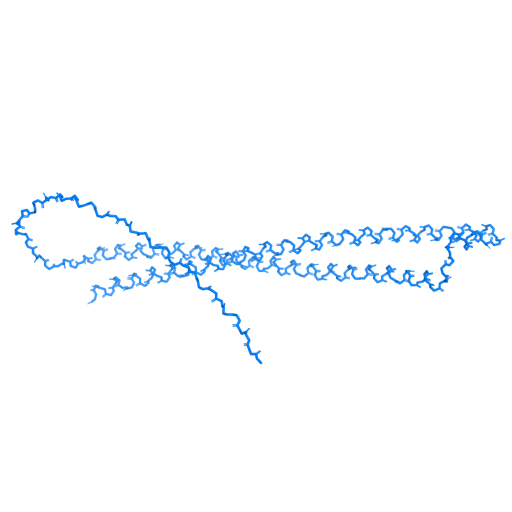OM 735 C CA . ASP A 1 97 ? 14.272 7.603 -21.197 1.00 93.50 97 ASP A CA 1
ATOM 736 C C . ASP A 1 97 ? 15.520 7.059 -21.906 1.00 93.50 97 ASP A C 1
ATOM 738 O O . ASP A 1 97 ? 15.924 7.580 -22.952 1.00 93.50 97 ASP A O 1
ATOM 742 N N . GLY A 1 98 ? 16.081 5.951 -21.408 1.00 89.75 98 GLY A N 1
ATOM 743 C CA . GLY A 1 98 ? 17.157 5.220 -22.081 1.00 89.75 98 GLY A CA 1
ATOM 744 C C . GLY A 1 98 ? 16.747 4.714 -23.470 1.00 89.75 98 GLY A C 1
ATOM 745 O O . GLY A 1 98 ? 17.445 4.963 -24.456 1.00 89.75 98 GLY A O 1
ATOM 746 N N . LEU A 1 99 ? 15.579 4.068 -23.578 1.00 87.94 99 LEU A N 1
ATOM 747 C CA . LEU A 1 99 ? 15.017 3.649 -24.872 1.00 87.94 99 LEU A CA 1
ATOM 748 C C . LEU A 1 99 ? 14.704 4.834 -25.792 1.00 87.94 99 LEU A C 1
ATOM 750 O O . LEU A 1 99 ? 15.015 4.783 -26.982 1.00 87.94 99 LEU A O 1
ATOM 754 N N . GLY A 1 100 ? 14.127 5.908 -25.256 1.00 88.75 100 GLY A N 1
ATOM 755 C CA . GLY A 1 100 ? 13.805 7.119 -26.006 1.00 88.75 100 GLY A CA 1
ATOM 756 C C . GLY A 1 100 ? 15.049 7.793 -26.581 1.00 88.75 100 GLY A C 1
ATOM 757 O O . GLY A 1 100 ? 15.045 8.213 -27.736 1.00 88.75 100 GLY A O 1
ATOM 758 N N . SER A 1 101 ? 16.143 7.824 -25.818 1.00 87.31 101 SER A N 1
ATOM 759 C CA . SER A 1 101 ? 17.429 8.369 -26.263 1.00 87.31 101 SER A CA 1
ATOM 760 C C . SER A 1 101 ? 18.031 7.552 -27.410 1.00 87.31 101 SER A C 1
ATOM 762 O O . SER A 1 101 ? 18.507 8.128 -28.391 1.00 87.31 101 SER A O 1
ATOM 764 N N . MET A 1 102 ? 17.947 6.218 -27.340 1.00 80.69 102 MET A N 1
ATOM 765 C CA . MET A 1 102 ? 18.362 5.334 -28.437 1.00 80.69 102 MET A CA 1
ATOM 766 C C . MET A 1 102 ? 17.499 5.532 -29.691 1.00 80.69 102 MET A C 1
ATOM 768 O O . MET A 1 102 ? 18.033 5.679 -30.791 1.00 80.69 102 MET A O 1
ATOM 772 N N . ALA A 1 103 ? 16.175 5.604 -29.532 1.00 82.69 103 ALA A N 1
ATOM 773 C CA . ALA A 1 103 ? 15.248 5.849 -30.636 1.00 82.69 103 ALA A CA 1
ATOM 774 C C . ALA A 1 103 ? 15.474 7.224 -31.292 1.00 82.69 103 ALA A C 1
ATOM 776 O O . ALA A 1 103 ? 15.465 7.344 -32.517 1.00 82.69 103 ALA A O 1
ATOM 777 N N . ALA A 1 104 ? 15.747 8.261 -30.496 1.00 85.31 104 ALA A N 1
ATOM 778 C CA . ALA A 1 104 ? 16.099 9.584 -31.004 1.00 85.31 104 ALA A CA 1
ATOM 779 C C . ALA A 1 104 ? 17.419 9.568 -31.796 1.00 85.31 104 ALA A C 1
ATOM 781 O O . ALA A 1 104 ? 17.535 10.272 -32.800 1.00 85.31 104 ALA A O 1
ATOM 782 N N . GLY A 1 105 ? 18.398 8.755 -31.379 1.00 80.81 105 GLY A N 1
ATOM 783 C CA . GLY A 1 105 ? 19.633 8.518 -32.131 1.00 80.81 105 GLY A CA 1
ATOM 784 C C . GLY A 1 105 ? 19.367 7.923 -33.517 1.00 80.81 105 GLY A C 1
ATOM 785 O O . GLY A 1 105 ? 19.817 8.485 -34.513 1.00 80.81 105 GLY A O 1
ATOM 786 N N . GLN A 1 106 ? 18.559 6.860 -33.578 1.00 76.12 106 GLN A N 1
ATOM 787 C CA . GLN A 1 106 ? 18.128 6.207 -34.826 1.00 76.12 106 GLN A CA 1
ATOM 788 C C . GLN A 1 106 ? 17.367 7.161 -35.767 1.00 76.12 106 GLN A C 1
ATOM 790 O O . GLN A 1 106 ? 17.574 7.157 -36.982 1.00 76.12 106 GLN A O 1
ATOM 795 N N . TYR A 1 107 ? 16.510 8.027 -35.217 1.00 78.62 107 TYR A N 1
ATOM 796 C CA . TYR A 1 107 ? 15.800 9.035 -36.007 1.00 78.62 107 TYR A CA 1
ATOM 797 C C . TYR A 1 107 ? 16.757 10.073 -36.618 1.00 78.62 107 TYR A C 1
ATOM 799 O O . TYR A 1 107 ? 16.639 10.412 -37.795 1.00 78.62 107 TYR A O 1
ATOM 807 N N . ARG A 1 108 ? 17.746 10.558 -35.849 1.00 80.44 108 ARG A N 1
ATOM 808 C CA . ARG A 1 108 ? 18.729 11.551 -36.329 1.00 80.44 108 ARG A CA 1
ATOM 809 C C . ARG A 1 108 ? 19.649 11.019 -37.422 1.00 80.44 108 ARG A C 1
ATOM 811 O O . ARG A 1 108 ? 20.072 11.804 -38.263 1.00 80.44 108 ARG A O 1
ATOM 818 N N . THR A 1 109 ? 19.928 9.717 -37.450 1.00 70.94 109 THR A N 1
ATOM 819 C CA . THR A 1 109 ? 20.678 9.075 -38.544 1.00 70.94 109 THR A CA 1
ATOM 820 C C . THR A 1 109 ? 19.885 8.975 -39.856 1.00 70.94 109 THR A C 1
ATOM 822 O O . THR A 1 109 ? 20.372 8.403 -40.827 1.00 70.94 109 THR A O 1
ATOM 825 N N . GLY A 1 110 ? 18.684 9.568 -39.917 1.00 63.38 110 GLY A N 1
ATOM 826 C CA . GLY A 1 110 ? 17.952 9.818 -41.159 1.00 63.38 110 GLY A CA 1
ATOM 827 C C . GLY A 1 110 ? 17.059 8.668 -41.619 1.00 63.38 110 GLY A C 1
ATOM 828 O O . GLY A 1 110 ? 16.628 8.671 -42.767 1.00 63.38 110 GLY A O 1
ATOM 829 N N . GLY A 1 111 ? 16.790 7.680 -40.759 1.00 62.09 111 GLY A N 1
ATOM 830 C CA . GLY A 1 111 ? 15.943 6.533 -41.102 1.00 62.09 111 GLY A CA 1
ATOM 831 C C . GLY A 1 111 ? 16.560 5.568 -42.121 1.00 62.09 111 GLY A C 1
ATOM 832 O O . GLY A 1 111 ? 15.855 4.691 -42.615 1.00 62.09 111 GLY A O 1
ATOM 833 N N . ILE A 1 112 ? 17.855 5.706 -42.437 1.00 66.19 112 ILE A N 1
ATOM 834 C CA . ILE A 1 112 ? 18.582 4.661 -43.160 1.00 66.19 112 ILE A CA 1
ATOM 835 C C . ILE A 1 112 ? 18.682 3.471 -42.213 1.00 66.19 112 ILE A C 1
ATOM 837 O O . ILE A 1 112 ? 19.264 3.589 -41.135 1.00 66.19 112 ILE A O 1
ATOM 841 N N . ASP A 1 113 ? 18.090 2.349 -42.617 1.00 67.62 113 ASP A N 1
ATOM 842 C CA . ASP A 1 113 ? 18.110 1.122 -41.832 1.00 67.62 113 ASP A CA 1
ATOM 843 C C . ASP A 1 113 ? 19.570 0.761 -41.478 1.00 67.62 113 ASP A C 1
ATOM 845 O O . ASP A 1 113 ? 20.426 0.762 -42.372 1.00 67.62 113 ASP A O 1
ATOM 849 N N . PRO A 1 114 ? 19.898 0.468 -40.207 1.00 69.94 114 PRO A N 1
ATOM 850 C CA . PRO A 1 114 ? 21.244 0.054 -39.818 1.00 69.94 114 PRO A CA 1
ATOM 851 C C . PRO A 1 114 ? 21.776 -1.121 -40.652 1.00 69.94 114 PRO A C 1
ATOM 853 O O . PRO A 1 114 ? 22.974 -1.190 -40.914 1.00 69.94 114 PRO A O 1
ATOM 856 N N . SER A 1 115 ? 20.895 -2.003 -41.137 1.00 70.81 115 SER A N 1
ATOM 857 C CA . SER A 1 115 ? 21.253 -3.086 -42.060 1.00 70.81 115 SER A CA 1
ATOM 858 C C . SER A 1 115 ? 21.641 -2.587 -43.459 1.00 70.81 115 SER A C 1
ATOM 860 O O . SER A 1 115 ? 22.535 -3.161 -44.078 1.00 70.81 115 SER A O 1
ATOM 862 N N . LEU A 1 116 ? 21.059 -1.482 -43.942 1.00 73.06 116 LEU A N 1
ATOM 863 C CA . LEU A 1 116 ? 21.467 -0.820 -45.188 1.00 73.06 116 LEU A CA 1
ATOM 864 C C . LEU A 1 116 ? 22.808 -0.096 -45.029 1.00 73.06 116 LEU A C 1
ATOM 866 O O . LEU A 1 116 ? 23.645 -0.169 -45.925 1.00 73.06 116 LEU A O 1
ATOM 870 N N . GLN A 1 117 ? 23.049 0.567 -43.891 1.00 71.81 117 GLN A N 1
ATOM 871 C CA . GLN A 1 117 ? 24.367 1.153 -43.594 1.00 71.81 117 GLN A CA 1
ATOM 872 C C . GLN A 1 117 ? 25.457 0.083 -43.499 1.00 71.81 117 GLN A C 1
ATOM 874 O O . GLN A 1 117 ? 26.588 0.316 -43.922 1.00 71.81 117 GLN A O 1
ATOM 879 N N . LEU A 1 118 ? 25.104 -1.087 -42.966 1.00 72.81 118 LEU A N 1
ATOM 880 C CA . LEU A 1 118 ? 25.980 -2.243 -42.888 1.00 72.81 118 LEU A CA 1
ATOM 881 C C . LEU A 1 118 ? 26.266 -2.823 -44.285 1.00 72.81 118 LEU A C 1
ATOM 883 O O . LEU A 1 118 ? 27.414 -3.094 -44.604 1.00 72.81 118 LEU A O 1
ATOM 887 N N . PHE A 1 119 ? 25.259 -2.938 -45.156 1.00 72.12 119 PHE A N 1
ATOM 888 C CA . PHE A 1 119 ? 25.450 -3.368 -46.550 1.00 72.12 119 PHE A CA 1
ATOM 889 C C . PHE A 1 119 ? 26.346 -2.416 -47.362 1.00 72.12 119 PHE A C 1
ATOM 891 O O . PHE A 1 119 ? 27.081 -2.854 -48.242 1.00 72.12 119 PHE A O 1
ATOM 898 N N . LEU A 1 120 ? 26.294 -1.115 -47.068 1.00 75.56 120 LEU A N 1
ATOM 899 C CA . LEU A 1 120 ? 27.075 -0.077 -47.747 1.00 75.56 120 LEU A CA 1
ATOM 900 C C . LEU A 1 120 ? 28.499 0.098 -47.178 1.00 75.56 120 LEU A C 1
ATOM 902 O O . LEU A 1 120 ? 29.215 0.994 -47.629 1.00 75.56 120 LEU A O 1
ATOM 906 N N . SER A 1 121 ? 28.927 -0.697 -46.187 1.00 73.31 121 SER A N 1
ATOM 907 C CA . SER A 1 121 ? 30.289 -0.598 -45.650 1.00 73.31 121 SER A CA 1
ATOM 908 C C . SER A 1 121 ? 31.314 -1.090 -46.673 1.00 73.31 121 SER A C 1
ATOM 910 O O . SER A 1 121 ? 31.213 -2.211 -47.164 1.00 73.31 121 SER A O 1
ATOM 912 N N . ALA A 1 122 ? 32.312 -0.260 -46.973 1.00 69.00 122 ALA A N 1
ATOM 913 C CA . ALA A 1 122 ? 33.296 -0.529 -48.018 1.00 69.00 122 ALA A CA 1
ATOM 914 C C . ALA A 1 122 ? 34.368 -1.573 -47.638 1.00 69.00 122 ALA A C 1
ATOM 916 O O . ALA A 1 122 ? 35.056 -2.058 -48.533 1.00 69.00 122 ALA A O 1
ATOM 917 N N . ASP A 1 123 ? 34.505 -1.915 -46.350 1.00 80.75 123 ASP A N 1
ATOM 918 C CA . ASP A 1 123 ? 35.587 -2.756 -45.818 1.00 80.75 123 ASP A CA 1
ATOM 919 C C . ASP A 1 123 ? 35.026 -3.925 -44.965 1.00 80.75 123 ASP A C 1
ATOM 921 O O . ASP A 1 123 ? 34.165 -3.681 -44.110 1.00 80.75 123 ASP A O 1
ATOM 925 N N . PRO A 1 124 ? 35.454 -5.191 -45.179 1.00 73.19 124 PRO A N 1
ATOM 926 C CA . PRO A 1 124 ? 34.968 -6.355 -44.428 1.00 73.19 124 PRO A CA 1
ATOM 927 C C . PRO A 1 124 ? 35.181 -6.284 -42.910 1.00 73.19 124 PRO A C 1
ATOM 929 O O . PRO A 1 124 ? 34.342 -6.781 -42.158 1.00 73.19 124 PRO A O 1
ATOM 932 N N . ASP A 1 125 ? 36.272 -5.669 -42.452 1.00 78.00 125 ASP A N 1
ATOM 933 C CA . ASP A 1 125 ? 36.560 -5.543 -41.018 1.00 78.00 125 ASP A CA 1
ATOM 934 C C . ASP A 1 125 ? 35.601 -4.530 -40.358 1.00 78.00 125 ASP A C 1
ATOM 936 O O . ASP A 1 125 ? 34.973 -4.827 -39.338 1.00 78.00 125 ASP A O 1
ATOM 940 N N . ASP A 1 126 ? 35.359 -3.392 -41.021 1.00 77.12 126 ASP A N 1
ATOM 941 C CA . ASP A 1 126 ? 34.366 -2.387 -40.612 1.00 77.12 126 ASP A CA 1
ATOM 942 C C . ASP A 1 126 ? 32.939 -2.956 -40.562 1.00 77.12 126 ASP A C 1
ATOM 944 O O . ASP A 1 126 ? 32.119 -2.538 -39.735 1.00 77.12 126 ASP A O 1
ATOM 948 N N . TYR A 1 127 ? 32.614 -3.887 -41.464 1.00 78.38 127 TYR A N 1
ATOM 949 C CA . TYR A 1 127 ? 31.333 -4.590 -41.465 1.00 78.38 127 TYR A CA 1
ATOM 950 C C . TYR A 1 127 ? 31.160 -5.409 -40.183 1.00 78.38 127 TYR A C 1
ATOM 952 O O . TYR A 1 127 ? 30.149 -5.276 -39.493 1.00 78.38 127 TYR A O 1
ATOM 960 N N . LEU A 1 128 ? 32.139 -6.248 -39.835 1.00 81.31 128 LEU A N 1
ATOM 961 C CA . LEU A 1 128 ? 32.042 -7.137 -38.674 1.00 81.31 128 LEU A CA 1
ATOM 962 C C . LEU A 1 128 ? 31.945 -6.345 -37.359 1.00 81.31 128 LEU A C 1
ATOM 964 O O . LEU A 1 128 ? 31.125 -6.676 -36.494 1.00 81.31 128 LEU A O 1
ATOM 968 N N . ASP A 1 129 ? 32.692 -5.250 -37.229 1.00 81.62 129 ASP A N 1
ATOM 969 C CA . ASP A 1 129 ? 32.636 -4.375 -36.052 1.00 81.62 129 ASP A CA 1
ATOM 970 C C . ASP A 1 129 ? 31.277 -3.669 -35.908 1.00 81.62 129 ASP A C 1
ATOM 972 O O . ASP A 1 129 ? 30.695 -3.605 -34.815 1.00 81.62 129 ASP A O 1
ATOM 976 N N . LYS A 1 130 ? 30.705 -3.186 -37.017 1.00 79.00 130 LYS A N 1
ATOM 977 C CA . LYS A 1 130 ? 29.364 -2.579 -37.019 1.00 79.00 130 LYS A CA 1
ATOM 978 C C . LYS A 1 130 ? 28.271 -3.611 -36.750 1.00 79.00 130 LYS A C 1
ATOM 980 O O . LYS A 1 130 ? 27.352 -3.324 -35.983 1.00 79.00 130 LYS A O 1
ATOM 985 N N . ALA A 1 131 ? 28.382 -4.811 -37.321 1.00 79.50 131 ALA A N 1
ATOM 986 C CA . ALA A 1 131 ? 27.427 -5.898 -37.121 1.00 79.50 131 ALA A CA 1
ATOM 987 C C . ALA A 1 131 ? 27.383 -6.349 -35.654 1.00 79.50 131 ALA A C 1
ATOM 989 O O . ALA A 1 131 ? 26.308 -6.443 -35.064 1.00 79.50 131 ALA A O 1
ATOM 990 N N . THR A 1 132 ? 28.548 -6.563 -35.035 1.00 84.00 132 THR A N 1
ATOM 991 C CA . THR A 1 132 ? 28.638 -6.968 -33.622 1.00 84.00 132 THR A CA 1
ATOM 992 C C . THR A 1 132 ? 28.145 -5.876 -32.672 1.00 84.00 132 THR A C 1
ATOM 994 O O . THR A 1 132 ? 27.519 -6.169 -31.651 1.00 84.00 132 THR A O 1
ATOM 997 N N . THR A 1 133 ? 28.380 -4.605 -33.006 1.00 83.19 133 THR A N 1
ATOM 998 C CA . THR A 1 133 ? 27.854 -3.467 -32.243 1.00 83.19 133 THR A CA 1
ATOM 999 C C . THR A 1 133 ? 26.332 -3.389 -32.341 1.00 83.19 133 THR A C 1
ATOM 1001 O O . THR A 1 133 ? 25.658 -3.241 -31.320 1.00 83.19 133 THR A O 1
ATOM 1004 N N . LEU A 1 134 ? 25.777 -3.532 -33.547 1.00 80.94 134 LEU A N 1
ATOM 1005 C CA . LEU A 1 134 ? 24.335 -3.511 -33.775 1.00 80.94 134 LEU A CA 1
ATOM 1006 C C . LEU A 1 134 ? 23.628 -4.660 -33.048 1.00 80.94 134 LEU A C 1
ATOM 1008 O O . LEU A 1 134 ? 22.612 -4.426 -32.394 1.00 80.94 134 LEU A O 1
ATOM 1012 N N . ASP A 1 135 ? 24.187 -5.870 -33.105 1.00 83.25 135 ASP A N 1
ATOM 1013 C CA . ASP A 1 135 ? 23.653 -7.040 -32.404 1.00 83.25 135 ASP A CA 1
ATOM 1014 C C . ASP A 1 135 ? 23.587 -6.797 -30.887 1.00 83.25 135 ASP A C 1
ATOM 1016 O O . ASP A 1 135 ? 22.517 -6.907 -30.283 1.00 83.25 135 ASP A O 1
ATOM 1020 N N . ARG A 1 136 ? 24.682 -6.315 -30.279 1.00 84.94 136 ARG A N 1
ATOM 1021 C CA . ARG A 1 136 ? 24.717 -5.956 -28.849 1.00 84.94 136 ARG A CA 1
ATOM 1022 C C . ARG A 1 136 ? 23.679 -4.898 -28.480 1.00 84.94 136 ARG A C 1
ATOM 1024 O O . ARG A 1 136 ? 22.991 -5.050 -27.471 1.00 84.94 136 ARG A O 1
ATOM 1031 N N . VAL A 1 137 ? 23.551 -3.840 -29.281 1.00 83.31 137 VAL A N 1
ATOM 1032 C CA . VAL A 1 137 ? 22.563 -2.774 -29.048 1.00 83.31 137 VAL A CA 1
ATOM 1033 C C . VAL A 1 137 ? 21.138 -3.319 -29.166 1.00 83.31 137 VAL A C 1
ATOM 1035 O O . VAL A 1 137 ? 20.292 -3.006 -28.329 1.00 83.31 137 VAL A O 1
ATOM 1038 N N . SER A 1 138 ? 20.867 -4.169 -30.158 1.00 82.06 138 SER A N 1
ATOM 1039 C CA . SER A 1 138 ? 19.553 -4.794 -30.339 1.00 82.06 138 SER A CA 1
ATOM 1040 C C . SER A 1 138 ? 19.183 -5.705 -29.160 1.00 82.06 138 SER A C 1
ATOM 1042 O O . SER A 1 138 ? 18.061 -5.634 -28.652 1.00 82.06 138 SER A O 1
ATOM 1044 N N . GLY A 1 139 ? 20.149 -6.473 -28.639 1.00 86.69 139 GLY A N 1
ATOM 1045 C CA . GLY A 1 139 ? 19.988 -7.283 -27.434 1.00 86.69 139 GLY A CA 1
ATOM 1046 C C . GLY A 1 139 ? 19.668 -6.432 -26.204 1.00 86.69 139 GLY A C 1
ATOM 1047 O O . GLY A 1 139 ? 18.709 -6.713 -25.486 1.00 86.69 139 GLY A O 1
ATOM 1048 N N . GLN A 1 140 ? 20.397 -5.329 -26.006 1.00 87.12 140 GLN A N 1
ATOM 1049 C CA . GLN A 1 140 ? 20.136 -4.384 -24.915 1.00 87.12 140 GLN A CA 1
ATOM 1050 C C . GLN A 1 140 ? 18.742 -3.747 -25.004 1.00 87.12 140 GLN A C 1
ATOM 1052 O O . GLN A 1 140 ? 18.071 -3.598 -23.982 1.00 87.12 140 GLN A O 1
ATOM 1057 N N . GLN A 1 141 ? 18.276 -3.396 -26.206 1.00 86.25 141 GLN A N 1
ATOM 1058 C CA . GLN A 1 141 ? 16.928 -2.857 -26.410 1.00 86.25 141 GLN A CA 1
ATOM 1059 C C . GLN A 1 141 ? 15.846 -3.893 -26.096 1.00 86.25 141 GLN A C 1
ATOM 1061 O O . GLN A 1 141 ? 14.875 -3.576 -25.403 1.00 86.25 141 GLN A O 1
ATOM 1066 N N . ALA A 1 142 ? 16.018 -5.133 -26.560 1.00 90.12 142 ALA A N 1
ATOM 1067 C CA . ALA A 1 142 ? 15.094 -6.222 -26.261 1.00 90.12 142 ALA A CA 1
ATOM 1068 C C . ALA A 1 142 ? 15.008 -6.484 -24.748 1.00 90.12 142 ALA A C 1
ATOM 1070 O O . ALA A 1 142 ? 13.911 -6.622 -24.201 1.00 90.12 142 ALA A O 1
ATOM 1071 N N . ASP A 1 143 ? 16.143 -6.482 -24.050 1.00 91.31 143 ASP A N 1
ATOM 1072 C CA . ASP A 1 143 ? 16.184 -6.649 -22.597 1.00 91.31 143 ASP A CA 1
ATOM 1073 C C . ASP A 1 143 ? 15.575 -5.460 -21.848 1.00 91.31 143 ASP A C 1
ATOM 1075 O O . ASP A 1 143 ? 14.847 -5.660 -20.873 1.00 91.31 143 ASP A O 1
ATOM 1079 N N . ALA A 1 144 ? 15.796 -4.227 -22.308 1.00 91.19 144 ALA A N 1
ATOM 1080 C CA . ALA A 1 144 ? 15.153 -3.044 -21.740 1.00 91.19 144 ALA A CA 1
ATOM 1081 C C . ALA A 1 144 ? 13.624 -3.104 -21.888 1.00 91.19 144 ALA A C 1
ATOM 1083 O O . ALA A 1 144 ? 12.902 -2.841 -20.925 1.00 91.19 144 ALA A O 1
ATOM 1084 N N . LEU A 1 145 ? 13.114 -3.520 -23.053 1.00 93.62 145 LEU A N 1
ATOM 1085 C CA . LEU A 1 145 ? 11.679 -3.714 -23.279 1.00 93.62 145 LEU A CA 1
ATOM 1086 C C . LEU A 1 145 ? 11.092 -4.794 -22.363 1.00 93.62 145 LEU A C 1
ATOM 1088 O O . LEU A 1 145 ? 10.034 -4.572 -21.771 1.00 93.62 145 LEU A O 1
ATOM 1092 N N . ARG A 1 146 ? 11.785 -5.929 -22.194 1.00 95.50 146 ARG A N 1
ATOM 1093 C CA . ARG A 1 146 ? 11.378 -6.976 -21.240 1.00 95.50 146 ARG A CA 1
ATOM 1094 C C . ARG A 1 146 ? 11.309 -6.430 -19.815 1.00 95.50 146 ARG A C 1
ATOM 1096 O O . ARG A 1 146 ? 10.272 -6.551 -19.171 1.00 95.50 146 ARG A O 1
ATOM 1103 N N . ARG A 1 147 ? 12.354 -5.731 -19.355 1.00 94.88 147 ARG A N 1
ATOM 1104 C CA . ARG A 1 147 ? 12.388 -5.110 -18.017 1.00 94.88 147 ARG A CA 1
ATOM 1105 C C . ARG A 1 147 ? 11.261 -4.100 -17.812 1.00 94.88 147 ARG A C 1
ATOM 1107 O O . ARG A 1 147 ? 10.665 -4.060 -16.740 1.00 94.88 147 ARG A O 1
ATOM 1114 N N . ILE A 1 148 ? 10.934 -3.306 -18.832 1.00 95.81 148 ILE A N 1
ATOM 1115 C CA . ILE A 1 148 ? 9.799 -2.376 -18.796 1.00 95.81 148 ILE A CA 1
ATOM 1116 C C . ILE A 1 148 ? 8.479 -3.126 -18.625 1.00 95.81 148 ILE A C 1
ATOM 1118 O O . ILE A 1 148 ? 7.662 -2.727 -17.796 1.00 95.81 148 ILE A O 1
ATOM 1122 N N . GLN A 1 149 ? 8.256 -4.194 -19.393 1.00 96.62 149 GLN A N 1
ATOM 1123 C CA . GLN A 1 149 ? 7.047 -5.011 -19.272 1.00 96.62 149 GLN A CA 1
ATOM 1124 C C . GLN A 1 149 ? 6.952 -5.653 -17.883 1.00 96.62 149 GLN A C 1
ATOM 1126 O O . GLN A 1 149 ? 5.893 -5.612 -17.257 1.00 96.62 149 GLN A O 1
ATOM 1131 N N . ASP A 1 150 ? 8.060 -6.182 -17.367 1.00 96.50 150 ASP A N 1
ATOM 1132 C CA . ASP A 1 150 ? 8.141 -6.756 -16.023 1.00 96.50 150 ASP A CA 1
ATOM 1133 C C . ASP A 1 150 ? 7.811 -5.718 -14.950 1.00 96.50 150 ASP A C 1
ATOM 1135 O O . ASP A 1 150 ? 6.929 -5.953 -14.122 1.00 96.50 150 ASP A O 1
ATOM 1139 N N . LYS A 1 151 ? 8.421 -4.529 -15.014 1.00 96.44 151 LYS A N 1
ATOM 1140 C CA . LYS A 1 151 ? 8.138 -3.442 -14.069 1.00 96.44 151 LYS A CA 1
ATOM 1141 C C . LYS A 1 151 ? 6.716 -2.919 -14.163 1.00 96.44 151 LYS A C 1
ATOM 1143 O O . LYS A 1 151 ? 6.109 -2.636 -13.135 1.00 96.44 151 LYS A O 1
ATOM 1148 N N . GLN A 1 152 ? 6.135 -2.835 -15.356 1.00 97.38 152 GLN A N 1
ATOM 1149 C CA . GLN A 1 152 ? 4.724 -2.472 -15.498 1.00 97.38 152 GLN A CA 1
ATOM 1150 C C . GLN A 1 152 ? 3.803 -3.492 -14.822 1.00 97.38 152 GLN A C 1
ATOM 1152 O O . GLN A 1 152 ? 2.856 -3.091 -14.141 1.00 97.38 152 GLN A O 1
ATOM 1157 N N . ARG A 1 153 ? 4.087 -4.793 -14.971 1.00 97.94 153 ARG A N 1
ATOM 1158 C CA . ARG A 1 153 ? 3.329 -5.861 -14.303 1.00 97.94 153 ARG A CA 1
ATOM 1159 C C . ARG A 1 153 ? 3.478 -5.795 -12.786 1.00 97.94 153 ARG A C 1
ATOM 1161 O O . ARG A 1 153 ? 2.470 -5.828 -12.084 1.00 97.94 153 ARG A O 1
ATOM 1168 N N . GLU A 1 154 ? 4.701 -5.632 -12.291 1.00 97.06 154 GLU A N 1
ATOM 1169 C CA . GLU A 1 154 ? 4.987 -5.492 -10.859 1.00 97.06 154 GLU A CA 1
ATOM 1170 C C . GLU A 1 154 ? 4.250 -4.287 -10.252 1.00 97.06 154 GLU A C 1
ATOM 1172 O O . GLU A 1 154 ? 3.547 -4.424 -9.251 1.00 97.06 154 GLU A O 1
ATOM 1177 N N . LEU A 1 155 ? 4.322 -3.117 -10.897 1.00 97.88 155 LEU A N 1
ATOM 1178 C CA . LEU A 1 155 ? 3.621 -1.911 -10.449 1.00 97.88 155 LEU A CA 1
ATOM 1179 C C . LEU A 1 155 ? 2.099 -2.083 -10.465 1.00 97.88 155 LEU A C 1
ATOM 1181 O O . LEU A 1 155 ? 1.411 -1.590 -9.569 1.00 97.88 155 LEU A O 1
ATOM 1185 N N . ALA A 1 156 ? 1.551 -2.770 -11.471 1.00 97.56 156 ALA A N 1
ATOM 1186 C CA . ALA A 1 156 ? 0.123 -3.069 -11.525 1.00 97.56 156 ALA A CA 1
ATOM 1187 C C . ALA A 1 156 ? -0.302 -3.970 -10.354 1.00 97.5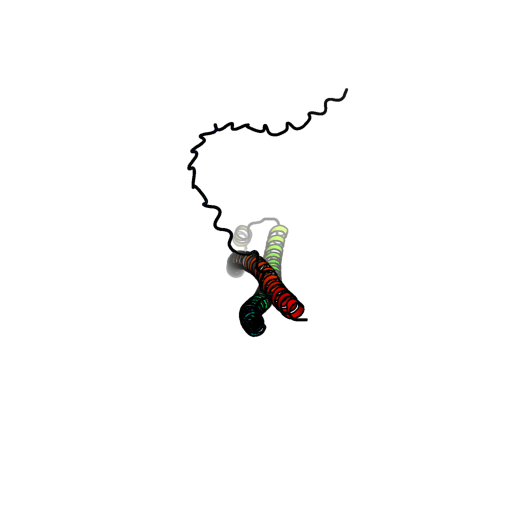6 156 ALA A C 1
ATOM 1189 O O . ALA A 1 156 ? -1.307 -3.688 -9.699 1.00 97.56 156 ALA A O 1
ATOM 1190 N N . GLN A 1 157 ? 0.493 -4.998 -10.044 1.00 98.00 157 GLN A N 1
ATOM 1191 C CA . GLN A 1 157 ? 0.257 -5.883 -8.906 1.00 98.00 157 GLN A CA 1
ATOM 1192 C C . GLN A 1 157 ? 0.326 -5.126 -7.574 1.00 98.00 157 GLN A C 1
ATOM 1194 O O . GLN A 1 157 ? -0.594 -5.233 -6.766 1.00 98.00 157 GLN A O 1
ATOM 1199 N N . GLN A 1 158 ? 1.356 -4.303 -7.367 1.00 97.75 158 GLN A N 1
ATOM 1200 C CA . GLN A 1 158 ? 1.505 -3.493 -6.153 1.00 97.75 158 GLN A CA 1
ATOM 1201 C C . GLN A 1 158 ? 0.338 -2.511 -5.967 1.00 97.75 158 GLN A C 1
ATOM 1203 O O . GLN A 1 158 ? -0.192 -2.366 -4.866 1.00 97.75 158 GLN A O 1
ATOM 1208 N N . ARG A 1 159 ? -0.131 -1.864 -7.042 1.00 95.81 159 ARG A N 1
ATOM 1209 C CA . ARG A 1 159 ? -1.309 -0.977 -6.989 1.00 95.81 159 ARG A CA 1
ATOM 1210 C C . ARG A 1 159 ? -2.591 -1.736 -6.639 1.00 95.81 159 ARG A C 1
ATOM 1212 O O . ARG A 1 159 ? -3.411 -1.228 -5.868 1.00 95.81 159 ARG A O 1
ATOM 1219 N N . ALA A 1 160 ? -2.765 -2.944 -7.175 1.00 97.56 160 ALA A N 1
ATOM 1220 C CA . ALA A 1 160 ? -3.899 -3.800 -6.840 1.00 97.56 160 ALA A CA 1
ATOM 1221 C C . ALA A 1 160 ? -3.857 -4.229 -5.364 1.00 97.56 160 ALA A C 1
ATOM 1223 O O . ALA A 1 160 ? -4.867 -4.129 -4.664 1.00 97.56 160 ALA A O 1
ATOM 1224 N N . GLU A 1 161 ? -2.683 -4.615 -4.864 1.00 97.69 161 GLU A N 1
ATOM 1225 C CA . GLU A 1 161 ? -2.477 -4.963 -3.458 1.00 97.69 161 GLU A CA 1
ATOM 1226 C C . GLU A 1 161 ? -2.760 -3.775 -2.526 1.00 97.69 161 GLU A C 1
ATOM 1228 O O . GLU A 1 161 ? -3.515 -3.915 -1.562 1.00 97.69 161 GLU A O 1
ATOM 1233 N N . ALA A 1 162 ? -2.237 -2.584 -2.836 1.00 96.38 162 ALA A N 1
ATOM 1234 C CA . ALA A 1 162 ? -2.526 -1.369 -2.072 1.00 96.38 162 ALA A CA 1
ATOM 1235 C C . ALA A 1 162 ? -4.033 -1.076 -2.020 1.00 96.38 162 ALA A C 1
ATOM 1237 O O . ALA A 1 162 ? -4.563 -0.725 -0.967 1.00 96.38 162 ALA A O 1
ATOM 1238 N N . THR A 1 163 ? -4.736 -1.259 -3.141 1.00 96.88 163 THR A N 1
ATOM 1239 C CA . THR A 1 163 ? -6.193 -1.068 -3.226 1.00 96.88 163 THR A CA 1
ATOM 1240 C C . THR A 1 163 ? -6.941 -2.050 -2.322 1.00 96.88 163 THR A C 1
ATOM 1242 O O . THR A 1 163 ? -7.852 -1.649 -1.595 1.00 96.88 163 THR A O 1
ATOM 1245 N N . ALA A 1 164 ? -6.534 -3.322 -2.314 1.00 97.88 164 ALA A N 1
ATOM 1246 C CA . ALA A 1 164 ? -7.101 -4.329 -1.422 1.00 97.88 164 ALA A CA 1
ATOM 1247 C C . ALA A 1 164 ? -6.864 -3.974 0.057 1.00 97.88 164 ALA A C 1
ATOM 1249 O O . ALA A 1 164 ? -7.811 -3.935 0.841 1.00 97.88 164 ALA A O 1
ATOM 1250 N N . LYS A 1 165 ? -5.634 -3.599 0.429 1.00 97.81 165 LYS A N 1
ATOM 1251 C CA . LYS A 1 165 ? -5.310 -3.192 1.806 1.00 97.81 165 LYS A CA 1
ATOM 1252 C C . LYS A 1 165 ? -6.039 -1.919 2.238 1.00 97.81 165 LYS A C 1
ATOM 1254 O O . LYS A 1 165 ? -6.435 -1.805 3.395 1.00 97.81 165 LYS A O 1
ATOM 1259 N N . LEU A 1 166 ? -6.265 -0.966 1.332 1.00 98.00 166 LEU A N 1
ATOM 1260 C CA . LEU A 1 166 ? -7.072 0.227 1.614 1.00 98.00 166 LEU A CA 1
ATOM 1261 C C . LEU A 1 166 ? -8.531 -0.130 1.928 1.00 98.00 166 LEU A C 1
ATOM 1263 O O . LEU A 1 166 ? -9.131 0.470 2.825 1.00 98.00 166 LEU A O 1
ATOM 1267 N N . LYS A 1 167 ? -9.093 -1.130 1.240 1.00 98.06 167 LYS A N 1
ATOM 1268 C CA . LYS A 1 167 ? -10.423 -1.667 1.555 1.00 98.06 167 LYS A CA 1
ATOM 1269 C C . LYS A 1 167 ? -10.441 -2.314 2.942 1.00 98.06 167 LYS A C 1
ATOM 1271 O O . LYS A 1 167 ? -11.332 -2.011 3.736 1.00 98.06 167 LYS A O 1
ATOM 1276 N N . ASP A 1 168 ? -9.433 -3.119 3.266 1.00 97.62 168 ASP A N 1
ATOM 1277 C CA . ASP A 1 168 ? -9.299 -3.732 4.593 1.00 97.62 168 ASP A CA 1
ATOM 1278 C C . ASP A 1 168 ? -9.139 -2.683 5.699 1.00 97.62 168 ASP A C 1
ATOM 1280 O O . ASP A 1 168 ? -9.713 -2.819 6.783 1.00 97.62 168 ASP A O 1
ATOM 1284 N N . LEU A 1 169 ? -8.408 -1.599 5.423 1.00 98.19 169 LEU A N 1
ATOM 1285 C CA . LEU A 1 169 ? -8.236 -0.476 6.341 1.00 98.19 169 LEU A CA 1
ATOM 1286 C C . LEU A 1 169 ? -9.567 0.242 6.592 1.00 98.19 169 LEU A C 1
ATOM 1288 O O . LEU A 1 169 ? -9.878 0.581 7.733 1.00 98.19 169 LEU A O 1
ATOM 1292 N N . SER A 1 170 ? -10.370 0.455 5.548 1.00 97.88 170 SER A N 1
ATOM 1293 C CA . SER A 1 170 ? -11.704 1.053 5.670 1.00 97.88 170 SER A CA 1
ATOM 1294 C C . SER A 1 170 ? -12.648 0.185 6.511 1.00 97.88 170 SER A C 1
ATOM 1296 O O . SER A 1 170 ? -13.304 0.697 7.424 1.00 97.88 170 SER A O 1
ATOM 1298 N N . ALA A 1 171 ? -12.659 -1.129 6.274 1.00 97.25 171 ALA A N 1
ATOM 1299 C CA . ALA A 1 171 ? -13.426 -2.072 7.086 1.00 97.25 171 ALA A CA 1
ATOM 1300 C C . ALA A 1 171 ? -12.957 -2.065 8.551 1.00 97.25 171 ALA A C 1
ATOM 1302 O O . ALA A 1 171 ? -13.771 -1.964 9.465 1.00 97.25 171 ALA A O 1
ATOM 1303 N N . THR A 1 172 ? -11.640 -2.071 8.778 1.00 97.88 172 THR A N 1
ATOM 1304 C CA . THR A 1 172 ? -11.048 -2.044 10.127 1.00 97.88 172 THR A CA 1
ATOM 1305 C C . THR A 1 172 ? -11.394 -0.755 10.877 1.00 97.88 172 THR A C 1
ATOM 1307 O O . THR A 1 172 ? -11.718 -0.803 12.058 1.00 97.88 172 THR A O 1
ATOM 1310 N N . ARG A 1 173 ? -11.406 0.402 10.204 1.00 96.56 173 ARG A N 1
ATOM 1311 C CA . ARG A 1 173 ? -11.841 1.675 10.809 1.00 96.56 173 ARG A CA 1
ATOM 1312 C C . ARG A 1 173 ? -13.313 1.662 11.218 1.00 96.56 173 ARG A C 1
ATOM 1314 O O . ARG A 1 173 ? -13.660 2.227 12.252 1.00 96.56 173 ARG A O 1
ATOM 1321 N N . THR A 1 174 ? -14.162 1.022 10.417 1.00 96.94 174 THR A N 1
ATOM 1322 C CA . THR A 1 174 ? -15.589 0.858 10.732 1.00 96.94 174 THR A CA 1
ATOM 1323 C C . THR A 1 174 ? -15.766 -0.006 11.979 1.00 96.94 174 THR A C 1
ATOM 1325 O O . THR A 1 174 ? -16.473 0.389 12.905 1.00 96.94 174 THR A O 1
ATOM 1328 N N . GLU A 1 175 ? -15.055 -1.134 12.040 1.00 94.75 175 GLU A N 1
ATOM 1329 C CA . GLU A 1 175 ? -15.031 -2.023 13.204 1.00 94.75 175 GLU A CA 1
ATOM 1330 C C . GLU A 1 175 ? -14.564 -1.287 14.467 1.00 94.75 175 GLU A C 1
ATOM 1332 O O . GLU A 1 175 ? -15.219 -1.331 15.504 1.00 94.75 175 GLU A O 1
ATOM 1337 N N . LEU A 1 176 ? -13.475 -0.524 14.364 1.00 96.31 176 LEU A N 1
ATOM 1338 C CA . LEU A 1 176 ? -12.906 0.247 15.467 1.00 96.31 176 LEU A CA 1
ATOM 1339 C C . LEU A 1 176 ? -13.894 1.295 16.007 1.00 96.31 176 LEU A C 1
ATOM 1341 O O . LEU A 1 176 ? -14.028 1.464 17.221 1.00 96.31 176 LEU A O 1
ATOM 1345 N N . GLY A 1 177 ? -14.636 1.959 15.116 1.00 95.00 177 GLY A N 1
ATOM 1346 C CA . GLY A 1 177 ? -15.728 2.858 15.491 1.00 95.00 177 GLY A CA 1
ATOM 1347 C C . GLY A 1 177 ? -16.860 2.141 16.232 1.00 95.00 177 GLY A C 1
ATOM 1348 O O . GLY A 1 177 ? -17.316 2.630 17.266 1.00 95.00 177 GLY A O 1
ATOM 1349 N N . SER A 1 178 ? -17.270 0.964 15.748 1.00 95.62 178 SER A N 1
ATOM 1350 C CA . SER A 1 178 ? -18.318 0.152 16.378 1.00 95.62 178 SER A CA 1
ATOM 1351 C C . SER A 1 178 ? -17.905 -0.347 17.765 1.00 95.62 178 SER A C 1
ATOM 1353 O O . SER A 1 178 ? -18.653 -0.172 18.728 1.00 95.62 178 SER A O 1
ATOM 1355 N N . GLN A 1 179 ? -16.686 -0.877 17.911 1.00 94.81 179 GLN A N 1
ATOM 1356 C CA . GLN A 1 179 ? -16.180 -1.337 19.206 1.00 94.81 179 GLN A CA 1
ATOM 1357 C C . GLN A 1 179 ? -16.041 -0.183 20.201 1.00 94.81 179 GLN A C 1
ATOM 1359 O O . GLN A 1 179 ? -16.436 -0.319 21.358 1.00 94.81 179 GLN A O 1
ATOM 1364 N N . LYS A 1 180 ? -15.587 0.995 19.752 1.00 95.06 180 LYS A N 1
ATOM 1365 C CA . LYS A 1 180 ? -15.541 2.196 20.598 1.00 95.06 180 LYS A CA 1
ATOM 1366 C C . LYS A 1 180 ? -16.925 2.572 21.132 1.00 95.06 180 LYS A C 1
ATOM 1368 O O . LYS A 1 180 ? -17.062 2.858 22.321 1.00 95.06 180 LYS A O 1
ATOM 1373 N N . GLN A 1 181 ? -17.945 2.556 20.275 1.00 97.25 181 GLN A N 1
ATOM 1374 C CA . GLN A 1 181 ? -19.325 2.818 20.688 1.00 97.25 181 GLN A CA 1
ATOM 1375 C C . GLN A 1 181 ? -19.839 1.751 21.661 1.00 97.25 181 GLN A C 1
ATOM 1377 O O . GLN A 1 181 ? -20.488 2.096 22.645 1.00 97.25 181 GLN A O 1
ATOM 1382 N N . ALA A 1 182 ? -19.514 0.476 21.435 1.00 95.44 182 ALA A N 1
ATOM 1383 C CA . ALA A 1 182 ? -19.911 -0.617 22.319 1.00 95.44 182 ALA A CA 1
ATOM 1384 C C . ALA A 1 182 ? -19.299 -0.487 23.724 1.00 95.44 182 ALA A C 1
ATOM 1386 O O . ALA A 1 182 ? -20.005 -0.678 24.713 1.00 95.44 182 ALA A O 1
ATOM 1387 N N . VAL A 1 183 ? -18.013 -0.125 23.823 1.00 95.62 183 VAL A N 1
ATOM 1388 C CA . VAL A 1 183 ? -17.347 0.157 25.107 1.00 95.62 183 VAL A CA 1
ATOM 1389 C C . VAL A 1 183 ? -18.041 1.320 25.817 1.00 95.62 183 VAL A C 1
ATOM 1391 O O . VAL A 1 183 ? -18.463 1.184 26.963 1.00 95.62 183 VAL A O 1
ATOM 1394 N N . GLN A 1 184 ? -18.223 2.449 25.127 1.00 96.06 184 GLN A N 1
ATOM 1395 C CA . GLN A 1 184 ? -18.855 3.639 25.707 1.00 96.06 184 GLN A CA 1
ATOM 1396 C C . GLN A 1 184 ? -20.299 3.379 26.157 1.00 96.06 184 GLN A C 1
ATOM 1398 O O . GLN A 1 184 ? -20.693 3.845 27.223 1.00 96.06 184 GLN A O 1
ATOM 1403 N N . GLY A 1 185 ? -21.071 2.616 25.378 1.00 97.00 185 GLY A N 1
ATOM 1404 C CA . GLY A 1 185 ? -22.445 2.243 25.710 1.00 97.00 185 GLY A CA 1
ATOM 1405 C C . GLY A 1 185 ? -22.528 1.417 26.991 1.00 97.00 185 GLY A C 1
ATOM 1406 O O . GLY A 1 185 ? -23.249 1.793 27.912 1.00 97.00 185 GLY A O 1
ATOM 1407 N N . LYS A 1 186 ? -21.720 0.355 27.098 1.00 94.50 186 LYS A N 1
ATOM 1408 C CA . LYS A 1 186 ? -21.694 -0.518 28.284 1.00 94.50 186 LYS A CA 1
ATOM 1409 C C . LYS A 1 186 ? -21.256 0.221 29.546 1.00 94.50 186 LYS A C 1
ATOM 1411 O O . LYS A 1 186 ? -21.872 0.053 30.595 1.00 94.50 186 LYS A O 1
ATOM 1416 N N . LEU A 1 187 ? -20.246 1.087 29.441 1.00 95.75 187 LEU A N 1
ATOM 1417 C CA . LEU A 1 187 ? -19.807 1.923 30.563 1.00 95.75 187 LEU A CA 1
ATOM 1418 C C . LEU A 1 187 ? -20.887 2.933 30.982 1.00 95.75 187 LEU A C 1
ATOM 1420 O O . LEU A 1 187 ? -21.120 3.132 32.173 1.00 95.75 187 LEU A O 1
ATOM 1424 N N . ALA A 1 188 ? -21.589 3.541 30.023 1.00 96.75 188 ALA A N 1
ATOM 1425 C CA . ALA A 1 188 ? -22.690 4.455 30.318 1.00 96.75 188 ALA A CA 1
ATOM 1426 C C . ALA A 1 188 ? -23.888 3.738 30.966 1.00 96.75 188 ALA A C 1
ATOM 1428 O O . ALA A 1 188 ? -24.520 4.290 31.867 1.00 96.75 188 ALA A O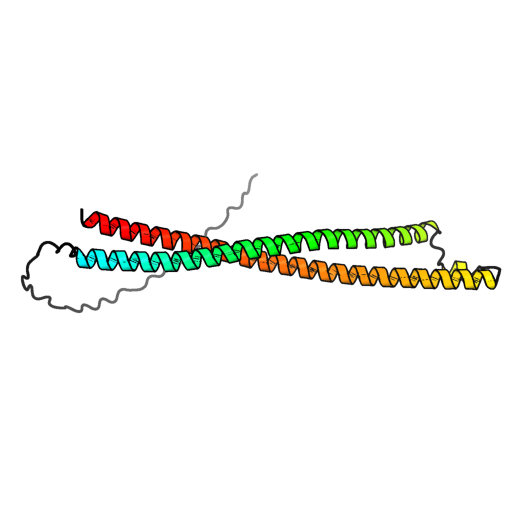 1
ATOM 1429 N N . GLU A 1 189 ? -24.203 2.516 30.535 1.00 94.81 189 GLU A N 1
ATOM 1430 C CA . GLU A 1 189 ? -25.226 1.670 31.161 1.00 94.81 189 GLU A CA 1
ATOM 1431 C C . GLU A 1 189 ? -24.845 1.289 32.594 1.00 94.81 189 GLU A C 1
ATOM 1433 O O . GLU A 1 189 ? -25.674 1.427 33.496 1.00 94.81 189 GLU A O 1
ATOM 1438 N N . ALA A 1 190 ? -23.586 0.902 32.826 1.00 93.12 190 ALA A N 1
ATOM 1439 C CA . ALA A 1 190 ? -23.077 0.587 34.158 1.00 93.12 190 ALA A CA 1
ATOM 1440 C C . ALA A 1 190 ? -23.198 1.798 35.095 1.00 93.12 190 ALA A C 1
ATOM 1442 O O . ALA A 1 190 ? -23.729 1.679 36.201 1.00 93.12 190 ALA A O 1
ATOM 1443 N N . GLN A 1 191 ? -22.803 2.986 34.625 1.00 93.19 191 GLN A N 1
ATOM 1444 C CA . GLN A 1 191 ? -22.921 4.223 35.395 1.00 93.19 191 GLN A CA 1
ATOM 1445 C C . GLN A 1 191 ? -24.380 4.579 35.710 1.00 93.19 191 GLN A C 1
ATOM 1447 O O . GLN A 1 191 ? -24.691 4.959 36.838 1.00 93.19 191 GLN A O 1
ATOM 1452 N N . LYS A 1 192 ? -25.294 4.451 34.738 1.00 93.75 192 LYS A N 1
ATOM 1453 C CA . LYS A 1 192 ? -26.730 4.692 34.964 1.00 93.75 192 LYS A CA 1
ATOM 1454 C C . LYS A 1 192 ? -27.298 3.753 36.021 1.00 93.75 192 LYS A C 1
ATOM 1456 O O . LYS A 1 192 ? -28.097 4.187 36.847 1.00 93.75 192 LYS A O 1
ATOM 1461 N N . LEU A 1 193 ? -26.889 2.486 35.997 1.00 91.56 193 LEU A N 1
ATOM 1462 C CA . LEU A 1 193 ? -27.358 1.502 36.960 1.00 91.56 193 LEU A CA 1
ATOM 1463 C C . LEU A 1 193 ? -26.807 1.783 38.365 1.00 91.56 193 LEU A C 1
ATOM 1465 O O . LEU A 1 193 ? -27.571 1.739 39.326 1.00 91.56 193 LEU A O 1
ATOM 1469 N N . LEU A 1 194 ? -25.534 2.170 38.489 1.00 88.50 194 LEU A N 1
ATOM 1470 C CA . LEU A 1 194 ? -24.952 2.621 39.761 1.00 88.50 194 LEU A CA 1
ATOM 1471 C C . LEU A 1 194 ? -25.686 3.840 40.330 1.00 88.50 194 LEU A C 1
ATOM 1473 O O . LEU A 1 194 ? -26.058 3.838 41.501 1.00 88.50 194 LEU A O 1
ATOM 1477 N N . ASN A 1 195 ? -25.977 4.837 39.492 1.00 90.12 195 ASN A N 1
ATOM 1478 C CA . ASN A 1 195 ? -26.711 6.039 39.896 1.00 90.12 195 ASN A CA 1
ATOM 1479 C C . ASN A 1 195 ? -28.161 5.752 40.328 1.00 90.12 195 ASN A C 1
ATOM 1481 O O . ASN A 1 195 ? -28.790 6.610 40.932 1.00 90.12 195 ASN A O 1
ATOM 1485 N N . SER A 1 196 ? -28.718 4.576 40.013 1.00 85.94 196 SER A N 1
ATOM 1486 C CA . SER A 1 196 ? -30.058 4.181 40.476 1.00 85.94 196 SER A CA 1
ATOM 1487 C C . SER A 1 196 ? -30.088 3.688 41.932 1.00 85.94 196 SER A C 1
ATOM 1489 O O . SER A 1 196 ? -31.171 3.529 42.498 1.00 85.94 196 SER A O 1
ATOM 1491 N N . LEU A 1 197 ? -28.914 3.443 42.534 1.00 78.88 197 LEU A N 1
ATOM 1492 C CA . LEU A 1 197 ? -28.755 3.025 43.932 1.00 78.88 197 LEU A CA 1
ATOM 1493 C C . LEU A 1 197 ? -28.532 4.184 44.915 1.00 78.88 197 LEU A C 1
ATOM 1495 O O . LEU A 1 197 ? -28.632 3.962 46.125 1.00 78.88 197 LEU A O 1
ATOM 1499 N N . THR A 1 198 ? -28.186 5.367 44.408 1.00 64.31 198 THR A N 1
ATOM 1500 C CA . THR A 1 198 ? -28.020 6.622 45.162 1.00 64.31 198 THR A CA 1
ATOM 1501 C C . THR A 1 198 ? -29.293 7.444 45.108 1.00 64.31 198 THR A C 1
ATOM 1503 O O . THR A 1 198 ? -29.752 7.877 46.185 1.00 64.31 198 THR A O 1
#

Radius of gyration: 38.9 Å; chains: 1; bounding box: 98×46×94 Å

Secondary structure (DSSP, 8-state):
-----PPPPPP----------------------------PPPHHHHHHHHHHHHHHHHHHHHHHHHHHHHHHHHHHHHHHHHHHHHHHHHHHHHHHHHHHHHHHHHHHTTT--HHHHHHT-SSHHHHHHHHHHHHHHHHHHHHHHHHHHHHHHHHHHHHHHHHHHHHHHHHHHHHHHHHHHHHHHHHHHHHHHHHT--

pLDDT: mean 82.26, std 18.18, range [40.03, 98.44]